Protein AF-A0A1Z5IQC5-F1 (afdb_monomer)

Foldseek 3Di:
DPLVLVVDDLVRLLVLLVVLCVQLVNDLQNLCVVLVHDSVCSVCNNVSNDDSVSSSVSSVVSVVVVVVVVVPPDRSVVLVCCLVVQFVLPLLDSDPCPVVVVVCVVVVHAQVNLLVCCVVPNCVSLQSLQQSLLLQQEPVSQVVCVVRLVRQDAHDPRRLRRSVVSCVPWKPQDPSSNVSSVCCNPVVHRDDDDPVNVRHSPGIDTDDPD

Radius of gyration: 20.44 Å; Cα contacts (8 Å, |Δi|>4): 219; chains: 1; bounding box: 50×41×50 Å

pLDDT: mean 73.09, std 13.78, range [39.81, 91.69]

Solvent-accessible surface area (backbone atoms only — not comparable to full-atom values): 11890 Å² total; per-residue (Å²): 129,83,66,67,55,80,76,56,51,65,70,55,29,48,53,50,36,52,54,45,28,61,64,68,64,49,53,73,65,54,52,26,58,76,66,75,41,69,70,90,43,50,68,43,52,78,70,66,71,53,63,59,68,58,40,32,53,50,31,52,50,50,52,50,53,52,52,59,46,64,71,64,84,52,64,59,60,59,55,51,47,46,64,70,65,55,57,48,59,36,69,37,36,90,52,90,55,36,64,52,49,53,53,37,46,76,73,70,52,46,50,72,55,53,52,53,49,22,74,76,78,47,52,62,64,62,51,40,42,39,55,30,44,30,36,51,19,21,68,69,35,43,53,53,47,62,78,45,40,93,44,46,47,72,55,52,72,67,56,50,52,31,52,52,50,44,41,66,68,33,32,60,56,51,73,44,33,57,56,42,50,49,29,32,54,78,68,55,40,76,88,71,85,63,99,50,63,90,43,53,68,49,68,35,46,82,41,81,92,124

Structure (mmCIF, N/CA/C/O backbone):
data_AF-A0A1Z5IQC5-F1
#
_entry.id   AF-A0A1Z5IQC5-F1
#
loop_
_atom_site.group_PDB
_atom_site.id
_atom_site.type_symbol
_atom_site.label_atom_id
_atom_site.label_alt_id
_atom_site.label_comp_id
_atom_site.label_asym_id
_atom_site.label_entity_id
_atom_site.label_seq_id
_atom_site.pdbx_PDB_ins_code
_atom_site.Cartn_x
_atom_site.Cartn_y
_atom_site.Cartn_z
_atom_site.occupancy
_atom_site.B_iso_or_equiv
_atom_site.auth_seq_id
_atom_site.auth_comp_id
_atom_site.auth_asym_id
_atom_site.auth_atom_id
_atom_site.pdbx_PDB_model_num
ATOM 1 N N . MET A 1 1 ? 22.406 -12.712 -30.083 1.00 40.25 1 MET A N 1
ATOM 2 C CA . MET A 1 1 ? 23.324 -12.040 -29.136 1.00 40.25 1 MET A CA 1
ATOM 3 C C . MET A 1 1 ? 23.681 -13.080 -28.077 1.00 40.25 1 MET A C 1
ATOM 5 O O . MET A 1 1 ? 22.751 -13.605 -27.478 1.00 40.25 1 MET A O 1
ATOM 9 N N . ARG A 1 2 ? 24.950 -13.507 -27.941 1.00 47.66 2 ARG A N 1
ATOM 10 C CA . ARG A 1 2 ? 25.331 -14.480 -26.893 1.00 47.66 2 ARG A CA 1
ATOM 11 C C . ARG A 1 2 ? 24.966 -13.880 -25.533 1.00 47.66 2 ARG A C 1
ATOM 13 O O . ARG A 1 2 ? 25.248 -12.707 -25.305 1.00 47.66 2 ARG A O 1
ATOM 20 N N . ASP A 1 3 ? 24.290 -14.647 -24.683 1.00 59.50 3 ASP A N 1
ATOM 21 C CA . ASP A 1 3 ? 23.858 -14.181 -23.363 1.00 59.50 3 ASP A CA 1
ATOM 22 C C . ASP A 1 3 ? 25.116 -14.021 -22.491 1.00 59.50 3 ASP A C 1
ATOM 24 O O . ASP A 1 3 ? 25.597 -14.996 -21.922 1.00 59.50 3 ASP A O 1
ATOM 28 N N . GLN A 1 4 ? 25.704 -12.818 -22.451 1.00 69.00 4 GLN A N 1
ATOM 29 C CA . GLN A 1 4 ? 26.988 -12.533 -21.776 1.00 69.00 4 GLN A CA 1
ATOM 30 C C . GLN A 1 4 ? 26.993 -12.965 -20.298 1.00 69.00 4 GLN A C 1
ATOM 32 O O . GLN A 1 4 ? 28.035 -13.295 -19.739 1.00 69.00 4 GLN A O 1
ATOM 37 N N . PHE A 1 5 ? 25.814 -13.062 -19.677 1.00 70.56 5 PHE A N 1
ATOM 38 C CA . PH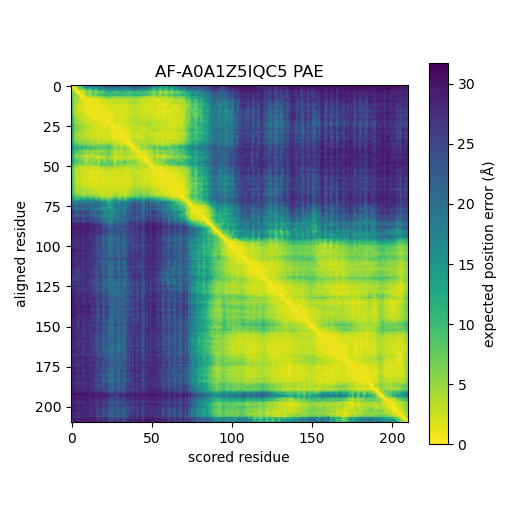E A 1 5 ? 25.643 -13.581 -18.320 1.00 70.56 5 PHE A CA 1
ATOM 39 C C . PHE A 1 5 ? 26.059 -15.051 -18.156 1.00 70.56 5 PHE A C 1
ATOM 41 O O . PHE A 1 5 ? 26.424 -15.467 -17.057 1.00 70.56 5 PHE A O 1
ATOM 48 N N . ASN A 1 6 ? 26.074 -15.819 -19.249 1.00 68.38 6 ASN A N 1
ATOM 49 C CA . ASN A 1 6 ? 26.534 -17.205 -19.281 1.00 68.38 6 ASN A CA 1
ATOM 50 C C . ASN A 1 6 ? 28.054 -17.347 -19.380 1.00 68.38 6 ASN A C 1
ATOM 52 O O . ASN A 1 6 ? 28.531 -18.483 -19.377 1.00 68.38 6 ASN A O 1
ATOM 56 N N . GLU A 1 7 ? 28.822 -16.259 -19.357 1.00 78.69 7 GLU A N 1
ATOM 57 C CA . GLU A 1 7 ? 30.293 -16.285 -19.326 1.00 78.69 7 GLU A CA 1
ATOM 58 C C . GLU A 1 7 ? 30.861 -15.842 -17.960 1.00 78.69 7 GLU A C 1
ATOM 60 O O . GLU A 1 7 ? 32.008 -16.147 -17.645 1.00 78.69 7 GLU A O 1
ATOM 65 N N . PHE A 1 8 ? 30.049 -15.225 -17.089 1.00 84.56 8 PHE A N 1
ATOM 66 C CA . PHE A 1 8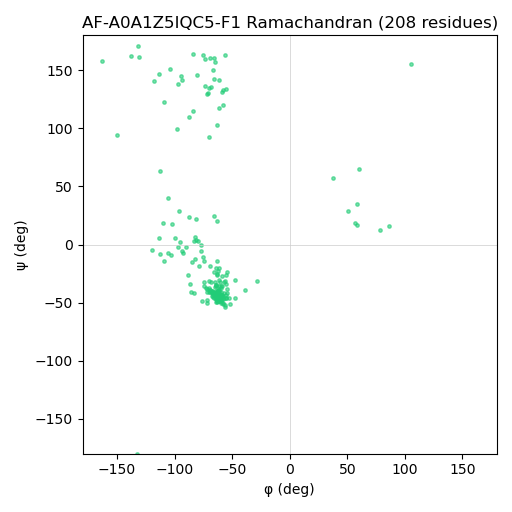 ? 30.485 -14.769 -15.761 1.00 84.56 8 PHE A CA 1
ATOM 67 C C . PHE A 1 8 ? 30.518 -15.886 -14.706 1.00 84.56 8 PHE A C 1
ATOM 69 O O . PHE A 1 8 ? 29.684 -16.802 -14.696 1.00 84.56 8 PHE A O 1
ATOM 76 N N . SER A 1 9 ? 31.473 -15.803 -13.779 1.00 89.19 9 SER A N 1
ATOM 77 C CA . SER A 1 9 ? 31.531 -16.659 -12.590 1.00 89.19 9 SER A CA 1
ATOM 78 C C . SER A 1 9 ? 30.398 -16.328 -11.610 1.00 89.19 9 SER A C 1
ATOM 80 O O . SER A 1 9 ? 29.826 -15.240 -11.647 1.00 89.19 9 SER A O 1
ATOM 82 N N . VAL A 1 10 ? 30.074 -17.250 -10.695 1.00 86.00 10 VAL A N 1
ATOM 83 C CA . VAL A 1 10 ? 29.056 -17.002 -9.653 1.00 86.00 10 VAL A CA 1
ATOM 84 C C . VAL A 1 10 ? 29.414 -15.776 -8.808 1.00 86.00 10 VAL A C 1
ATOM 86 O O . VAL A 1 10 ? 28.553 -14.938 -8.572 1.00 86.00 10 VAL A O 1
ATOM 89 N N . ALA A 1 11 ? 30.686 -15.609 -8.438 1.00 86.00 11 ALA A N 1
ATOM 90 C CA . ALA A 1 11 ? 31.145 -14.440 -7.689 1.00 86.00 11 ALA A CA 1
ATOM 91 C C . ALA A 1 11 ? 30.948 -13.125 -8.468 1.00 86.00 11 ALA A C 1
ATOM 93 O O . ALA A 1 11 ? 30.505 -12.131 -7.898 1.00 86.00 11 ALA A O 1
ATOM 94 N N . GLN A 1 12 ? 31.219 -13.123 -9.779 1.00 88.44 12 GLN A N 1
ATOM 95 C CA . GLN A 1 12 ? 30.967 -11.958 -10.635 1.00 88.44 12 GLN A CA 1
ATOM 96 C C . GLN A 1 12 ? 29.472 -11.643 -10.730 1.00 88.44 12 GLN A C 1
ATOM 98 O O . GLN A 1 12 ? 29.082 -10.483 -10.628 1.00 88.44 12 GLN A O 1
ATOM 103 N N . LEU A 1 13 ? 28.630 -12.667 -10.877 1.00 87.69 13 LEU A N 1
ATOM 104 C CA . LEU A 1 13 ? 27.180 -12.495 -10.923 1.00 87.69 13 LEU A CA 1
ATOM 105 C C . LEU A 1 13 ? 26.631 -11.957 -9.596 1.00 87.69 13 LEU A C 1
ATOM 107 O O . LEU A 1 13 ? 25.805 -11.052 -9.622 1.00 87.69 13 LEU A O 1
ATOM 111 N N . ILE A 1 14 ? 27.122 -12.444 -8.453 1.00 87.69 14 ILE A N 1
ATOM 112 C CA . ILE A 1 14 ? 26.753 -11.922 -7.129 1.00 87.69 14 ILE A CA 1
ATOM 113 C C . ILE A 1 14 ? 27.170 -10.459 -6.997 1.00 87.69 14 ILE A C 1
ATOM 115 O O . ILE A 1 14 ? 26.335 -9.633 -6.655 1.00 87.69 14 ILE A O 1
ATOM 119 N N . ALA A 1 15 ? 28.401 -10.098 -7.367 1.00 88.06 15 ALA A N 1
ATOM 120 C CA . ALA A 1 15 ? 28.847 -8.705 -7.324 1.00 88.06 15 ALA A CA 1
ATOM 121 C C . ALA A 1 15 ? 27.994 -7.783 -8.219 1.00 88.06 15 ALA A C 1
ATOM 123 O O . ALA A 1 15 ? 27.687 -6.653 -7.842 1.00 88.06 15 ALA A O 1
ATOM 124 N N . MET A 1 16 ? 27.564 -8.261 -9.392 1.00 88.56 16 MET A N 1
ATOM 125 C CA . MET A 1 16 ? 26.643 -7.525 -10.267 1.00 88.56 16 MET A CA 1
ATOM 126 C C . MET A 1 16 ? 25.249 -7.386 -9.651 1.00 88.56 16 MET A C 1
ATOM 128 O O . MET A 1 16 ? 24.638 -6.321 -9.768 1.00 88.56 16 MET A O 1
ATOM 132 N N . ILE A 1 17 ? 24.750 -8.443 -9.006 1.00 84.75 17 ILE A N 1
ATOM 133 C CA . ILE A 1 17 ? 23.477 -8.431 -8.280 1.00 84.75 17 ILE A CA 1
ATOM 134 C C . ILE A 1 17 ? 23.560 -7.439 -7.128 1.00 84.75 17 ILE A C 1
ATOM 136 O O . ILE A 1 17 ? 22.699 -6.579 -7.055 1.00 84.75 17 ILE A O 1
ATOM 140 N N . GLU A 1 18 ? 24.605 -7.472 -6.303 1.00 85.38 18 GLU A N 1
ATOM 141 C CA . GLU A 1 18 ? 24.804 -6.537 -5.191 1.00 85.38 18 GLU A CA 1
ATOM 142 C C . GLU A 1 18 ? 24.945 -5.088 -5.667 1.00 85.38 18 GLU A C 1
ATOM 144 O O . GLU A 1 18 ? 24.382 -4.172 -5.070 1.00 85.38 18 GLU A O 1
ATOM 149 N N . ALA A 1 19 ? 25.681 -4.850 -6.756 1.00 84.94 19 ALA A N 1
ATOM 150 C CA . ALA A 1 19 ? 25.810 -3.513 -7.326 1.00 84.94 19 ALA A CA 1
ATOM 151 C C . ALA A 1 19 ? 24.453 -2.989 -7.814 1.00 84.94 19 ALA A C 1
ATOM 153 O O . ALA A 1 19 ? 24.082 -1.855 -7.504 1.00 84.94 19 ALA A O 1
ATOM 154 N N . SER A 1 20 ? 23.697 -3.831 -8.525 1.00 78.06 20 SER A N 1
ATOM 155 C CA . SER A 1 20 ? 22.363 -3.472 -9.015 1.00 78.06 20 SER A CA 1
ATOM 156 C C . SER A 1 20 ? 21.379 -3.310 -7.859 1.00 78.06 20 SER A C 1
ATOM 158 O O . SER A 1 20 ? 20.622 -2.353 -7.812 1.00 78.06 20 SER A O 1
ATOM 160 N N . GLN A 1 21 ? 21.453 -4.183 -6.859 1.00 76.19 21 GLN A N 1
ATOM 161 C CA . GLN A 1 21 ? 20.695 -4.113 -5.617 1.00 76.19 21 GLN A CA 1
ATOM 162 C C . GLN A 1 21 ? 20.929 -2.791 -4.891 1.00 76.19 21 GLN A C 1
ATOM 164 O O . GLN A 1 21 ? 19.968 -2.167 -4.454 1.00 76.19 21 GLN A O 1
ATOM 169 N N . ARG A 1 22 ? 22.183 -2.341 -4.765 1.00 75.31 22 ARG A N 1
ATOM 170 C CA . ARG A 1 22 ? 22.507 -1.055 -4.130 1.00 75.31 22 ARG A CA 1
ATOM 171 C C . ARG A 1 22 ? 21.938 0.117 -4.925 1.00 75.31 22 ARG A C 1
ATOM 173 O O . ARG A 1 22 ? 21.349 1.011 -4.326 1.00 75.31 22 ARG A O 1
ATOM 180 N N . ARG A 1 23 ? 22.072 0.109 -6.256 1.00 72.19 23 ARG A N 1
ATOM 181 C CA . ARG A 1 23 ? 21.566 1.184 -7.133 1.00 72.19 23 ARG A CA 1
ATOM 182 C C . ARG A 1 23 ? 20.041 1.251 -7.170 1.00 72.19 23 ARG A C 1
ATOM 184 O O . ARG A 1 23 ? 19.476 2.329 -7.025 1.00 72.19 23 ARG A O 1
ATOM 191 N N . LEU A 1 24 ? 19.392 0.096 -7.292 1.00 59.94 24 LEU A N 1
ATOM 192 C CA . LEU A 1 24 ? 17.940 -0.083 -7.220 1.00 59.94 24 LEU A CA 1
ATOM 193 C C . LEU A 1 24 ? 17.406 -0.039 -5.784 1.00 59.94 24 LEU A C 1
ATOM 195 O O . LEU A 1 24 ? 16.211 -0.229 -5.579 1.00 59.94 24 LEU A O 1
ATOM 199 N N . GLN A 1 25 ? 18.286 0.137 -4.795 1.00 59.53 25 GLN A N 1
ATOM 200 C CA . GLN A 1 25 ? 17.991 0.041 -3.373 1.00 59.53 25 GLN A CA 1
ATOM 201 C C . GLN A 1 25 ? 16.991 -1.088 -3.053 1.00 59.53 25 GLN A C 1
ATOM 203 O O . GLN A 1 25 ? 15.919 -0.867 -2.490 1.00 59.53 25 GLN A O 1
ATOM 208 N N . LEU A 1 26 ? 17.308 -2.318 -3.436 1.00 57.84 26 LEU A N 1
ATOM 209 C CA . LEU A 1 26 ? 16.474 -3.478 -3.137 1.00 57.84 26 LEU A CA 1
ATOM 210 C C . LEU A 1 26 ? 16.958 -4.138 -1.846 1.00 57.84 26 LEU A C 1
ATOM 212 O O . LEU A 1 26 ? 18.158 -4.226 -1.578 1.00 57.84 26 LEU A O 1
ATOM 216 N N . THR A 1 27 ? 16.027 -4.609 -1.022 1.00 72.44 27 THR A N 1
ATOM 217 C CA . THR A 1 27 ? 16.378 -5.558 0.038 1.00 72.44 27 THR A CA 1
ATOM 218 C C . THR A 1 27 ? 16.646 -6.922 -0.592 1.00 72.44 27 THR A C 1
ATOM 220 O O . THR A 1 27 ? 16.200 -7.206 -1.705 1.00 72.44 27 THR A O 1
ATOM 223 N N . ASN A 1 28 ? 17.359 -7.782 0.128 1.00 68.69 28 ASN A N 1
ATOM 224 C CA . ASN A 1 28 ? 17.539 -9.173 -0.274 1.00 68.69 28 ASN A CA 1
ATOM 225 C C . ASN A 1 28 ? 16.185 -9.846 -0.542 1.00 68.69 28 ASN A C 1
ATOM 227 O O . ASN A 1 28 ? 15.982 -10.440 -1.598 1.00 68.69 28 ASN A O 1
ATOM 231 N N . ARG A 1 29 ? 15.226 -9.638 0.368 1.00 65.56 29 ARG A N 1
ATOM 232 C CA . ARG A 1 29 ? 13.846 -10.115 0.252 1.00 65.56 29 ARG A CA 1
ATOM 233 C C . ARG A 1 29 ? 13.155 -9.662 -1.034 1.00 65.56 29 ARG A C 1
ATOM 235 O O . ARG A 1 29 ? 12.599 -10.490 -1.743 1.00 65.56 29 ARG A O 1
ATOM 242 N N . ALA A 1 30 ? 13.273 -8.381 -1.386 1.00 57.22 30 ALA A N 1
ATOM 243 C CA . ALA A 1 30 ? 12.691 -7.853 -2.617 1.00 57.22 30 ALA A CA 1
ATOM 244 C C . ALA A 1 30 ? 13.277 -8.522 -3.871 1.00 57.22 30 ALA A C 1
ATOM 246 O O . ALA A 1 30 ? 12.556 -8.755 -4.835 1.00 57.22 30 ALA A O 1
ATOM 247 N N . ILE A 1 31 ? 14.570 -8.871 -3.863 1.00 68.75 31 ILE A N 1
ATOM 248 C CA . ILE A 1 31 ? 15.191 -9.633 -4.957 1.00 68.75 31 ILE A CA 1
ATOM 249 C C . ILE A 1 31 ? 14.632 -11.055 -5.018 1.00 68.75 31 ILE A C 1
ATOM 251 O O . ILE A 1 31 ? 14.368 -11.547 -6.113 1.00 68.75 31 ILE A O 1
ATOM 255 N N . MET A 1 32 ? 14.442 -11.712 -3.873 1.00 73.19 32 MET A N 1
ATOM 256 C CA . MET A 1 32 ? 13.862 -13.057 -3.828 1.00 73.19 32 MET A CA 1
ATOM 257 C C . MET A 1 32 ? 12.439 -13.055 -4.400 1.00 73.19 32 MET A C 1
ATOM 259 O O . MET A 1 32 ? 12.156 -13.833 -5.312 1.00 73.19 32 MET A O 1
ATOM 263 N N . ASP A 1 33 ? 11.598 -12.116 -3.963 1.00 66.56 33 ASP A N 1
ATOM 264 C CA . ASP A 1 33 ? 10.208 -11.980 -4.412 1.00 66.56 33 ASP A CA 1
ATOM 265 C C . ASP A 1 33 ? 10.122 -11.647 -5.914 1.00 66.56 33 ASP A C 1
ATOM 267 O O . ASP A 1 33 ? 9.408 -12.319 -6.659 1.00 66.56 33 ASP A O 1
ATOM 271 N N . LEU A 1 34 ? 10.919 -10.680 -6.398 1.00 58.62 34 LEU A N 1
ATOM 272 C CA . LEU A 1 34 ? 10.991 -10.307 -7.823 1.00 58.62 34 LEU A CA 1
ATOM 273 C C . LEU A 1 34 ? 11.362 -11.485 -8.729 1.00 58.62 34 LEU A C 1
ATOM 275 O O . LEU A 1 34 ? 10.946 -11.548 -9.885 1.00 58.62 34 LEU A O 1
ATOM 279 N N . MET A 1 35 ? 12.173 -12.407 -8.216 1.00 75.69 35 MET A N 1
ATOM 280 C CA . MET A 1 35 ? 12.668 -13.554 -8.968 1.00 75.69 35 MET A CA 1
ATOM 281 C C . MET A 1 35 ? 11.826 -14.819 -8.761 1.00 75.69 35 MET A C 1
ATOM 283 O O . MET A 1 35 ? 12.190 -15.867 -9.314 1.00 75.69 35 MET A O 1
ATOM 287 N N . GLY A 1 36 ? 10.736 -14.737 -7.985 1.00 69.94 36 GLY A N 1
ATOM 288 C CA . GLY A 1 36 ? 9.905 -15.879 -7.598 1.00 69.94 36 GLY A CA 1
ATOM 289 C C . GLY A 1 36 ? 10.703 -16.953 -6.856 1.00 69.94 36 GLY A C 1
ATOM 290 O O . GLY A 1 36 ? 10.505 -18.145 -7.090 1.00 69.94 36 GLY A O 1
ATOM 291 N N . LEU A 1 37 ? 11.688 -16.537 -6.058 1.00 75.94 37 LEU A N 1
ATOM 292 C CA . LEU A 1 37 ? 12.560 -17.422 -5.296 1.00 75.94 37 LEU A CA 1
ATOM 293 C C . LEU A 1 37 ? 12.025 -17.598 -3.882 1.00 75.94 37 LEU A C 1
ATOM 295 O O . LEU A 1 37 ? 11.504 -16.670 -3.272 1.00 75.94 37 LEU A O 1
ATOM 299 N N . ASP A 1 38 ? 12.211 -18.804 -3.357 1.00 76.19 38 ASP A N 1
ATOM 300 C CA . ASP A 1 38 ? 11.822 -19.135 -1.997 1.00 76.19 38 ASP A CA 1
ATOM 301 C C . ASP A 1 38 ? 12.576 -18.266 -0.992 1.00 76.19 38 ASP A C 1
ATOM 303 O O . ASP A 1 38 ? 13.802 -18.294 -0.867 1.00 76.19 38 ASP A O 1
ATOM 307 N N . SER A 1 39 ? 11.787 -17.489 -0.280 1.00 65.50 39 SER A N 1
ATOM 308 C CA . SER A 1 39 ? 12.217 -16.453 0.625 1.00 65.50 39 SER A CA 1
ATOM 309 C C . SER A 1 39 ? 12.900 -16.988 1.896 1.00 65.50 39 SER A C 1
ATOM 311 O O . SER A 1 39 ? 13.669 -16.266 2.528 1.00 65.50 39 SER A O 1
ATOM 313 N N . GLU A 1 40 ? 12.695 -18.268 2.233 1.00 70.50 40 GLU A N 1
ATOM 314 C CA . GLU A 1 40 ? 13.421 -18.971 3.303 1.00 70.50 40 GLU A CA 1
ATOM 315 C C . GLU A 1 40 ? 14.854 -19.350 2.889 1.00 70.50 40 GLU A C 1
ATOM 317 O O . GLU A 1 40 ? 15.680 -19.724 3.720 1.00 70.50 40 GLU A O 1
ATOM 322 N N . LYS A 1 41 ? 15.190 -19.221 1.598 1.00 72.81 41 LYS A N 1
ATOM 323 C CA . LYS A 1 41 ? 16.519 -19.526 1.039 1.00 72.81 41 LYS A CA 1
ATOM 324 C C . LYS A 1 41 ? 17.361 -18.281 0.780 1.00 72.81 41 LYS A C 1
ATOM 326 O O . LYS A 1 41 ? 18.350 -18.366 0.050 1.00 72.81 41 LYS A O 1
ATOM 331 N N . GLU A 1 42 ? 17.000 -17.149 1.380 1.00 71.62 42 GLU A N 1
ATOM 332 C CA . GLU A 1 42 ? 17.717 -15.875 1.253 1.00 71.62 42 GLU A CA 1
ATOM 333 C C . GLU A 1 42 ? 19.214 -16.035 1.567 1.00 71.62 42 GLU A C 1
ATOM 335 O O . GLU A 1 42 ? 20.064 -15.735 0.726 1.00 71.62 42 GLU A O 1
ATOM 340 N N . ASP A 1 43 ? 19.546 -16.640 2.710 1.00 74.62 43 ASP A N 1
ATOM 341 C CA . ASP A 1 43 ? 20.937 -16.875 3.113 1.00 74.62 43 ASP A CA 1
ATOM 342 C C . ASP A 1 43 ? 21.686 -17.773 2.124 1.00 74.62 43 ASP A C 1
ATOM 344 O O . ASP A 1 43 ? 22.857 -17.547 1.816 1.00 74.62 43 ASP A O 1
ATOM 348 N N . CYS A 1 44 ? 21.021 -18.790 1.570 1.00 73.94 44 CYS A N 1
ATOM 349 C CA . CYS A 1 44 ? 21.600 -19.672 0.553 1.00 73.94 44 CYS A CA 1
ATOM 350 C C . CYS A 1 44 ? 21.839 -18.950 -0.779 1.00 73.94 44 CYS A C 1
ATOM 352 O O . CYS A 1 44 ? 22.794 -19.264 -1.495 1.00 73.94 44 CYS A O 1
ATOM 354 N N . PHE A 1 45 ? 21.001 -17.975 -1.117 1.00 78.25 45 PHE A N 1
ATOM 355 C CA . PHE A 1 45 ? 21.171 -17.157 -2.306 1.00 78.25 45 PHE A CA 1
ATOM 356 C C . PHE A 1 45 ? 22.345 -16.186 -2.157 1.00 78.25 45 PHE A C 1
ATOM 358 O O . PHE A 1 45 ? 23.237 -16.182 -3.002 1.00 78.25 45 PHE A O 1
ATOM 365 N N . PHE A 1 46 ? 22.435 -15.420 -1.074 1.00 75.38 46 PHE A N 1
ATOM 366 C CA . PHE A 1 46 ? 23.510 -14.426 -0.932 1.00 75.38 46 PHE A CA 1
ATOM 367 C C . PHE A 1 46 ? 24.858 -15.025 -0.501 1.00 75.38 46 PHE A C 1
ATOM 369 O O . PHE A 1 46 ? 25.901 -14.444 -0.778 1.00 75.38 46 PHE A O 1
ATOM 376 N N . SER A 1 47 ? 24.876 -16.239 0.059 1.00 77.88 47 SER A N 1
ATOM 377 C CA . SER A 1 47 ? 26.121 -16.982 0.332 1.00 77.88 47 SER A CA 1
ATOM 378 C C . SER A 1 47 ? 26.693 -17.745 -0.873 1.00 77.88 47 SER A C 1
ATOM 380 O O . SER A 1 47 ? 27.651 -18.503 -0.719 1.00 77.88 47 SER A O 1
ATOM 382 N N . GLY A 1 48 ? 26.127 -17.583 -2.074 1.00 75.44 48 GLY A N 1
ATOM 383 C CA . GLY A 1 48 ? 26.660 -18.212 -3.289 1.00 75.44 48 GLY A CA 1
ATOM 384 C C . GLY A 1 48 ? 26.326 -19.695 -3.462 1.00 75.44 48 GLY A C 1
ATOM 385 O O . GLY A 1 48 ? 26.913 -20.355 -4.316 1.00 75.44 48 GLY A O 1
ATOM 386 N N . LYS A 1 49 ? 25.398 -20.238 -2.664 1.00 80.12 49 LYS A N 1
ATOM 387 C CA . LYS A 1 49 ? 25.061 -21.673 -2.643 1.00 80.12 49 LYS A CA 1
ATOM 388 C C . LYS A 1 49 ? 23.950 -22.061 -3.620 1.00 80.12 49 LYS A C 1
ATOM 390 O O . LYS A 1 49 ? 23.593 -23.233 -3.710 1.00 80.12 49 LYS A O 1
ATOM 395 N N . THR A 1 50 ? 23.385 -21.098 -4.347 1.00 81.88 50 THR A N 1
ATOM 396 C CA . THR A 1 50 ? 22.368 -21.364 -5.373 1.00 81.88 50 THR A CA 1
ATOM 397 C C . THR A 1 50 ? 23.024 -21.736 -6.705 1.00 81.88 50 THR A C 1
ATOM 399 O O . THR A 1 50 ? 24.218 -21.539 -6.921 1.00 81.88 50 THR A O 1
ATOM 402 N N . ASN A 1 51 ? 22.256 -22.309 -7.631 1.00 84.06 51 ASN A N 1
ATOM 403 C CA . ASN A 1 51 ? 22.781 -22.616 -8.953 1.00 84.06 51 ASN A CA 1
ATOM 404 C C . ASN A 1 51 ? 23.111 -21.332 -9.749 1.00 84.06 51 ASN A C 1
ATOM 406 O O . ASN A 1 51 ? 22.475 -20.283 -9.615 1.00 84.06 51 ASN A O 1
ATOM 410 N N . ARG A 1 52 ? 24.106 -21.445 -10.632 1.00 85.88 52 ARG A N 1
ATOM 411 C CA . ARG A 1 52 ? 24.596 -20.345 -11.473 1.00 85.88 52 ARG A CA 1
ATOM 412 C C . ARG A 1 52 ? 23.534 -19.752 -12.401 1.00 85.88 52 ARG A C 1
ATOM 414 O O . ARG A 1 52 ? 23.550 -18.549 -12.642 1.00 85.88 52 ARG A O 1
ATOM 421 N N . ILE A 1 53 ? 22.636 -20.584 -12.928 1.00 84.88 53 ILE A N 1
ATOM 422 C CA . ILE A 1 53 ? 21.578 -20.153 -13.853 1.00 84.88 53 ILE A CA 1
ATOM 423 C C . ILE A 1 53 ? 20.661 -19.146 -13.155 1.00 84.88 53 ILE A C 1
ATOM 425 O O . ILE A 1 53 ? 20.317 -18.121 -13.742 1.00 84.88 53 ILE A O 1
ATOM 429 N N . THR A 1 54 ? 20.332 -19.384 -11.883 1.00 83.38 54 THR A N 1
ATOM 430 C CA . THR A 1 54 ? 19.550 -18.453 -11.071 1.00 83.38 54 THR A CA 1
ATOM 431 C C . THR A 1 54 ? 20.275 -17.119 -10.925 1.00 83.38 54 THR A C 1
ATOM 433 O O . THR A 1 54 ? 19.667 -16.090 -11.194 1.00 83.38 54 THR A O 1
ATOM 436 N N . TYR A 1 55 ? 21.575 -17.104 -10.606 1.00 84.75 55 TYR A N 1
ATOM 437 C CA . TYR A 1 55 ? 22.336 -15.848 -10.522 1.00 84.75 55 TYR A CA 1
ATOM 438 C C . TYR A 1 55 ? 22.397 -15.099 -11.858 1.00 84.75 55 TYR A C 1
ATOM 440 O O . TYR A 1 55 ? 22.201 -13.887 -11.890 1.00 84.75 55 TYR A O 1
ATOM 448 N N . ALA A 1 56 ? 22.615 -15.803 -12.971 1.00 84.88 56 ALA A N 1
ATOM 449 C CA . ALA A 1 56 ? 22.635 -15.196 -14.301 1.00 84.88 56 ALA A CA 1
ATOM 450 C C . ALA A 1 56 ? 21.277 -14.567 -14.650 1.00 84.88 56 ALA A C 1
ATOM 452 O O . ALA A 1 56 ? 21.217 -13.426 -15.114 1.00 84.88 56 ALA A O 1
ATOM 453 N N . ARG A 1 57 ? 20.180 -15.277 -14.356 1.00 83.81 57 ARG A N 1
ATOM 454 C CA . ARG A 1 57 ? 18.809 -14.787 -14.546 1.00 83.81 57 ARG A CA 1
ATOM 455 C C . ARG A 1 57 ? 18.519 -13.569 -13.671 1.00 83.81 57 ARG A C 1
ATOM 457 O O . ARG A 1 57 ? 17.967 -12.590 -14.172 1.00 83.81 57 ARG A O 1
ATOM 464 N N . THR A 1 58 ? 18.907 -13.605 -12.397 1.00 81.50 58 THR A N 1
ATOM 465 C CA . THR A 1 58 ? 18.723 -12.487 -11.461 1.00 81.50 58 THR A CA 1
ATOM 466 C C . THR A 1 58 ? 19.515 -11.263 -11.909 1.00 81.50 58 THR A C 1
ATOM 468 O O . THR A 1 58 ? 18.934 -10.193 -12.068 1.00 81.50 58 THR A O 1
ATOM 471 N N . ALA A 1 59 ? 20.805 -11.412 -12.224 1.00 85.75 59 ALA A N 1
ATOM 472 C CA . ALA A 1 59 ? 21.646 -10.313 -12.702 1.00 85.75 59 ALA A CA 1
ATOM 473 C C . ALA A 1 59 ? 21.090 -9.671 -13.986 1.00 85.75 59 ALA A C 1
ATOM 475 O O . ALA A 1 59 ? 21.025 -8.446 -14.095 1.00 85.75 59 ALA A O 1
ATOM 476 N N . LYS A 1 60 ? 20.637 -10.492 -14.941 1.00 84.00 60 LYS A N 1
ATOM 477 C CA . LYS A 1 60 ? 20.025 -10.027 -16.193 1.00 84.00 60 LYS A CA 1
ATOM 478 C C . LYS A 1 60 ? 18.729 -9.256 -15.954 1.00 84.00 60 LYS A C 1
ATOM 480 O O . LYS A 1 60 ? 18.526 -8.205 -16.557 1.00 84.00 60 LYS A O 1
ATOM 485 N N . THR A 1 61 ? 17.875 -9.762 -15.069 1.00 73.38 61 THR A N 1
ATOM 486 C CA . THR A 1 61 ? 16.584 -9.141 -14.741 1.00 73.38 61 THR A CA 1
ATOM 487 C C . THR A 1 61 ? 16.789 -7.793 -14.055 1.00 73.38 61 THR A C 1
ATOM 489 O O . THR A 1 61 ? 16.206 -6.800 -14.483 1.00 73.38 61 THR A O 1
ATOM 492 N N . LEU A 1 62 ? 17.687 -7.718 -13.067 1.00 75.81 62 LEU A N 1
ATOM 493 C CA . LEU A 1 62 ? 18.005 -6.462 -12.381 1.00 75.81 62 LEU A CA 1
ATOM 494 C C . LEU A 1 62 ? 18.612 -5.423 -13.335 1.00 75.81 62 LEU A C 1
ATOM 496 O O . LEU A 1 62 ? 18.178 -4.275 -13.325 1.00 75.81 62 LEU A O 1
ATOM 500 N N . GLN A 1 63 ? 19.531 -5.813 -14.225 1.00 80.62 63 GLN A N 1
ATOM 501 C CA . GLN A 1 63 ? 20.063 -4.887 -15.234 1.00 80.62 63 GLN A CA 1
ATOM 502 C C . GLN A 1 63 ? 19.010 -4.411 -16.239 1.00 80.62 63 GLN A C 1
ATOM 504 O O . GLN A 1 63 ? 19.067 -3.269 -16.691 1.00 80.62 63 GLN A O 1
ATOM 509 N N . MET A 1 64 ? 18.074 -5.276 -16.635 1.00 77.19 64 MET A N 1
ATOM 510 C CA . MET A 1 64 ? 16.974 -4.879 -17.513 1.00 77.19 64 MET A CA 1
ATOM 511 C C . MET A 1 64 ? 16.100 -3.824 -16.830 1.00 77.19 64 MET A C 1
ATOM 513 O O . MET A 1 64 ? 15.800 -2.804 -17.443 1.00 77.19 64 MET A O 1
ATOM 517 N N . ILE A 1 65 ? 15.759 -4.038 -15.556 1.00 62.50 65 ILE A N 1
ATOM 518 C CA . ILE A 1 65 ? 15.006 -3.081 -14.737 1.00 62.50 65 ILE A CA 1
ATOM 519 C C . ILE A 1 65 ? 15.765 -1.752 -14.628 1.00 62.50 65 ILE A C 1
ATOM 521 O O . ILE A 1 65 ? 15.185 -0.707 -14.903 1.00 62.50 65 ILE A O 1
ATOM 525 N N . GLU A 1 66 ? 17.067 -1.773 -14.321 1.00 66.94 66 GLU A N 1
ATOM 526 C CA . GLU A 1 66 ? 17.900 -0.559 -14.282 1.00 66.94 66 GLU A CA 1
ATOM 527 C C . GLU A 1 66 ? 17.853 0.226 -15.598 1.00 66.94 66 GLU A C 1
ATOM 529 O O . GLU A 1 66 ? 17.678 1.442 -15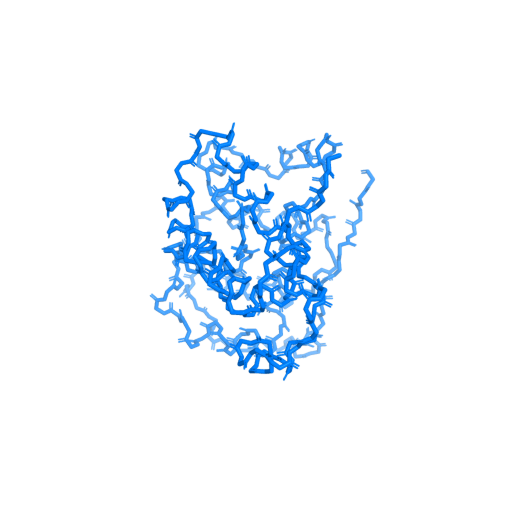.582 1.00 66.94 66 GLU A O 1
ATOM 534 N N . ARG A 1 67 ? 17.985 -0.455 -16.743 1.00 74.00 67 ARG A N 1
ATOM 535 C CA . ARG A 1 67 ? 17.952 0.196 -18.063 1.00 74.00 67 ARG A CA 1
ATOM 536 C C . ARG A 1 67 ? 16.586 0.787 -18.384 1.00 74.00 67 ARG A C 1
ATOM 538 O O . ARG A 1 67 ? 16.526 1.892 -18.912 1.00 74.00 67 ARG A O 1
ATOM 545 N N . LEU A 1 68 ? 15.511 0.064 -18.071 1.00 63.78 68 LEU A N 1
ATOM 546 C CA . LEU A 1 68 ? 14.146 0.553 -18.268 1.00 63.78 68 LEU A CA 1
ATOM 547 C C . LEU A 1 68 ? 13.885 1.800 -17.418 1.00 63.78 68 LEU A C 1
ATOM 549 O O . LEU A 1 68 ? 13.295 2.755 -17.907 1.00 63.78 68 LEU A O 1
ATOM 553 N N . LEU A 1 69 ? 14.378 1.822 -16.178 1.00 56.38 69 LEU A N 1
ATOM 554 C CA . LEU A 1 69 ? 14.224 2.962 -15.273 1.00 56.38 69 LEU A CA 1
ATOM 555 C C . LEU A 1 69 ? 15.092 4.160 -15.681 1.00 56.38 69 LEU A C 1
ATOM 557 O O . LEU A 1 69 ? 14.625 5.292 -15.617 1.00 56.38 69 LEU A O 1
ATOM 561 N N . ALA A 1 70 ? 16.317 3.929 -16.159 1.00 63.28 70 ALA A N 1
ATOM 562 C CA . ALA A 1 70 ? 17.185 4.989 -16.676 1.00 63.28 70 ALA A CA 1
ATOM 563 C C . ALA A 1 70 ? 16.604 5.689 -17.921 1.00 63.28 70 ALA A C 1
ATOM 565 O O . ALA A 1 70 ? 16.915 6.849 -18.168 1.00 63.28 70 ALA A O 1
ATOM 566 N N . GLY A 1 71 ? 15.751 5.003 -18.690 1.00 59.66 71 GLY A N 1
ATOM 567 C CA . GLY A 1 71 ? 15.069 5.569 -19.857 1.00 59.66 71 GLY A CA 1
ATOM 568 C C . GLY A 1 71 ? 13.875 6.477 -19.538 1.00 59.66 71 GLY A C 1
ATOM 569 O O . GLY A 1 71 ? 13.317 7.057 -20.463 1.00 59.66 71 GLY A O 1
ATOM 570 N N . LEU A 1 72 ? 13.470 6.594 -18.267 1.00 51.66 72 LEU A N 1
ATOM 571 C CA . LEU A 1 72 ? 12.281 7.350 -17.848 1.00 51.66 72 LEU A CA 1
ATOM 572 C C . LEU A 1 72 ? 12.591 8.754 -17.296 1.00 51.66 72 LEU A C 1
ATOM 574 O O . LEU A 1 72 ? 11.677 9.413 -16.819 1.00 51.66 72 LEU A O 1
ATOM 578 N N . ASP A 1 73 ? 13.850 9.205 -17.347 1.00 53.59 73 ASP A N 1
ATOM 579 C CA . ASP A 1 73 ? 14.327 10.521 -16.865 1.00 53.59 73 ASP A CA 1
ATOM 580 C C . ASP A 1 73 ? 13.896 10.876 -15.423 1.00 53.59 73 ASP A C 1
ATOM 582 O O . ASP A 1 73 ? 13.734 12.033 -15.039 1.00 53.59 73 ASP A O 1
ATOM 586 N N . ILE A 1 74 ? 13.711 9.848 -14.590 1.00 46.50 74 ILE A N 1
ATOM 587 C CA . ILE A 1 74 ? 13.423 9.978 -13.161 1.00 46.50 74 ILE A CA 1
ATOM 588 C C . ILE A 1 74 ? 14.671 9.521 -12.395 1.00 46.50 74 ILE A C 1
ATOM 590 O O . ILE A 1 74 ? 15.094 8.371 -12.561 1.00 46.50 74 ILE A O 1
ATOM 594 N N . PRO A 1 75 ? 15.267 10.360 -11.524 1.00 51.50 75 PRO A N 1
ATOM 595 C CA . PRO A 1 75 ? 16.393 9.953 -10.693 1.00 51.50 75 PRO A CA 1
ATOM 596 C C . PRO A 1 75 ? 15.958 8.835 -9.743 1.00 51.50 75 PRO A C 1
ATOM 598 O O . PRO A 1 75 ? 15.291 9.059 -8.733 1.00 51.50 75 PRO A O 1
ATOM 601 N N . LEU A 1 76 ? 16.336 7.604 -10.080 1.00 43.31 76 LEU A N 1
ATOM 602 C CA . LEU A 1 76 ? 15.841 6.399 -9.422 1.00 43.31 76 LEU A CA 1
ATOM 603 C C . LEU A 1 76 ? 16.140 6.368 -7.917 1.00 43.31 76 LEU A C 1
ATOM 605 O O . LEU A 1 76 ? 15.316 5.932 -7.119 1.00 43.31 76 LEU A O 1
ATOM 609 N N . THR A 1 77 ? 17.294 6.889 -7.512 1.00 49.75 77 THR A N 1
ATOM 610 C CA . THR A 1 77 ? 17.669 7.067 -6.106 1.00 49.75 77 THR A CA 1
ATOM 611 C C . THR A 1 77 ? 16.742 8.025 -5.368 1.00 49.75 77 THR A C 1
ATOM 613 O O . THR A 1 77 ? 16.391 7.724 -4.231 1.00 49.75 77 THR A O 1
ATOM 616 N N . ALA A 1 78 ? 16.312 9.121 -6.000 1.00 45.03 78 ALA A N 1
ATOM 617 C CA . ALA A 1 78 ? 15.372 10.076 -5.413 1.00 45.03 78 ALA A CA 1
ATOM 618 C C . ALA A 1 78 ? 13.959 9.485 -5.330 1.00 45.03 78 ALA A C 1
ATOM 620 O O . ALA A 1 78 ? 13.309 9.607 -4.299 1.00 45.03 78 ALA A O 1
ATOM 621 N N . TYR A 1 79 ? 13.529 8.764 -6.367 1.00 41.38 79 TYR A N 1
ATOM 622 C CA . TYR A 1 79 ? 12.243 8.068 -6.396 1.00 41.38 79 TYR A CA 1
ATOM 623 C C . TYR A 1 79 ? 12.142 6.979 -5.315 1.00 41.38 79 TYR A C 1
ATOM 625 O O . TYR A 1 79 ? 11.159 6.899 -4.583 1.00 41.38 79 TYR A O 1
ATOM 633 N N . LEU A 1 80 ? 13.189 6.167 -5.151 1.00 44.25 80 LEU A N 1
ATOM 634 C CA . LEU A 1 80 ? 13.240 5.114 -4.134 1.00 44.25 80 LEU A CA 1
ATOM 635 C C . LEU A 1 80 ? 13.459 5.660 -2.718 1.00 44.25 80 LEU A C 1
ATOM 637 O O . LEU A 1 80 ? 12.898 5.114 -1.770 1.00 44.25 80 LEU A O 1
ATOM 641 N N . GLN A 1 81 ? 14.245 6.732 -2.553 1.00 44.38 81 GLN A N 1
ATOM 642 C CA . GLN A 1 81 ? 14.344 7.434 -1.269 1.00 44.38 81 GLN A CA 1
ATOM 643 C C . GLN A 1 81 ? 13.016 8.069 -0.883 1.00 44.38 81 GLN A C 1
ATOM 645 O O . GLN A 1 81 ? 12.637 7.933 0.271 1.00 44.38 81 GLN A O 1
ATOM 650 N N . GLN A 1 82 ? 12.290 8.688 -1.819 1.00 40.69 82 GLN A N 1
ATOM 651 C CA . GLN A 1 82 ? 10.931 9.161 -1.567 1.00 40.69 82 GLN A CA 1
ATOM 652 C C . GLN A 1 82 ? 10.047 7.994 -1.137 1.00 40.69 82 GLN A C 1
ATOM 654 O O . GLN A 1 82 ? 9.501 8.050 -0.047 1.00 40.69 82 GLN A O 1
ATOM 659 N N . LEU A 1 83 ? 10.011 6.883 -1.880 1.00 39.81 83 LEU A N 1
ATOM 660 C CA . LEU A 1 83 ? 9.213 5.702 -1.516 1.00 39.81 83 LEU A CA 1
ATOM 661 C C . LEU A 1 83 ? 9.505 5.138 -0.113 1.00 39.81 83 LEU A C 1
ATOM 663 O O . LEU A 1 83 ? 8.596 4.636 0.540 1.00 39.81 83 LEU A O 1
ATOM 667 N N . ARG A 1 84 ? 10.756 5.212 0.351 1.00 43.47 84 ARG A N 1
ATOM 668 C CA . ARG A 1 84 ? 11.194 4.724 1.673 1.00 43.47 84 ARG A CA 1
ATOM 669 C C . ARG A 1 84 ? 11.063 5.755 2.793 1.00 43.47 84 ARG A C 1
ATOM 671 O O . ARG A 1 84 ? 10.991 5.369 3.955 1.00 43.47 84 ARG A O 1
ATOM 678 N N . ALA A 1 85 ? 11.108 7.038 2.450 1.00 41.44 85 ALA A N 1
ATOM 679 C CA . ALA A 1 85 ? 10.978 8.161 3.371 1.00 41.44 85 ALA A CA 1
ATOM 680 C C . ALA A 1 85 ? 9.535 8.668 3.472 1.00 41.44 85 ALA A C 1
ATOM 682 O O . ALA A 1 85 ? 9.273 9.543 4.295 1.00 41.44 85 ALA A O 1
ATOM 683 N N . LEU A 1 86 ? 8.615 8.135 2.659 1.00 42.78 86 LEU A N 1
ATOM 684 C CA . LEU A 1 86 ? 7.188 8.371 2.810 1.00 42.78 86 LEU A CA 1
ATOM 685 C C . LEU A 1 86 ? 6.779 7.920 4.221 1.00 42.78 86 LEU A C 1
ATOM 687 O O . LEU A 1 86 ? 6.964 6.749 4.567 1.00 42.78 86 LEU A O 1
ATOM 691 N N . PRO A 1 87 ? 6.240 8.830 5.048 1.00 43.66 87 PRO A N 1
ATOM 692 C CA . PRO A 1 87 ? 5.651 8.452 6.324 1.00 43.66 87 PRO A CA 1
ATOM 693 C C . PRO A 1 87 ? 4.558 7.397 6.108 1.00 43.66 87 PRO A C 1
ATOM 695 O O . PRO A 1 87 ? 3.999 7.281 5.013 1.00 43.66 87 PRO A O 1
ATOM 698 N N . LEU A 1 88 ? 4.161 6.686 7.165 1.00 50.59 88 LEU A N 1
ATOM 699 C CA . LEU A 1 88 ? 2.979 5.813 7.151 1.00 50.59 88 LEU A CA 1
ATOM 700 C C . LEU A 1 88 ? 1.657 6.609 6.968 1.00 50.59 88 LEU A C 1
ATOM 702 O O . LEU A 1 88 ? 0.600 6.101 7.320 1.00 50.59 88 LEU A O 1
ATOM 706 N N . HIS A 1 89 ? 1.689 7.815 6.373 1.00 44.81 89 HIS A N 1
ATOM 707 C CA . HIS A 1 89 ? 0.546 8.479 5.720 1.00 44.81 89 HIS A CA 1
ATOM 708 C C . HIS A 1 89 ? -0.318 7.473 4.955 1.00 44.81 89 HIS A C 1
ATOM 710 O O . HIS A 1 89 ? -1.539 7.536 4.963 1.00 44.81 89 HIS A O 1
ATOM 716 N N . ASN A 1 90 ? 0.352 6.517 4.309 1.00 51.66 90 ASN A N 1
ATOM 717 C CA . ASN A 1 90 ? -0.229 5.545 3.410 1.00 51.66 90 ASN A CA 1
ATOM 718 C C . ASN A 1 90 ? -0.151 4.136 3.997 1.00 51.66 90 ASN A C 1
ATOM 720 O O . ASN A 1 90 ? 0.463 3.241 3.414 1.00 51.66 90 ASN A O 1
ATOM 724 N N . VAL A 1 91 ? -0.827 3.902 5.126 1.00 50.00 91 VAL A N 1
ATOM 725 C CA . VAL A 1 91 ? -1.164 2.528 5.553 1.00 50.00 91 VAL A CA 1
ATOM 726 C C . VAL A 1 91 ? -1.757 1.747 4.371 1.00 50.00 91 VAL A C 1
ATOM 728 O O . VAL A 1 91 ? -1.509 0.556 4.232 1.00 50.00 91 VAL A O 1
ATOM 731 N N . PHE A 1 92 ? -2.431 2.461 3.463 1.00 50.25 92 PHE A N 1
ATOM 732 C CA . PHE A 1 92 ? -3.074 1.924 2.277 1.00 50.25 92 PHE A CA 1
ATOM 733 C C . PHE A 1 92 ? -2.180 1.683 1.053 1.00 50.25 92 PHE A C 1
ATOM 735 O O . PHE A 1 92 ? -2.633 1.070 0.092 1.00 50.25 92 PHE A O 1
ATOM 742 N N . LEU A 1 93 ? -0.947 2.197 1.019 1.00 50.06 93 LEU A N 1
ATOM 743 C CA . LEU A 1 93 ? -0.109 2.168 -0.182 1.00 50.06 93 LEU A CA 1
ATOM 744 C C . LEU A 1 93 ? 1.369 2.113 0.228 1.00 50.06 93 LEU A C 1
ATOM 746 O O . LEU A 1 93 ? 2.017 3.131 0.447 1.00 50.06 93 LEU A O 1
ATOM 750 N N . ARG A 1 94 ? 1.942 0.908 0.297 1.00 49.25 94 ARG A N 1
ATOM 751 C CA . ARG A 1 94 ? 3.385 0.712 0.556 1.00 49.25 94 ARG A CA 1
ATOM 752 C C . ARG A 1 94 ? 4.280 0.823 -0.689 1.00 49.25 94 ARG A C 1
ATOM 754 O O . ARG A 1 94 ? 5.482 0.605 -0.593 1.00 49.25 94 ARG A O 1
ATOM 761 N N . ASN A 1 95 ? 3.712 1.139 -1.854 1.00 47.19 95 ASN A N 1
ATOM 762 C CA . ASN A 1 95 ? 4.365 0.989 -3.159 1.00 47.19 95 ASN A CA 1
ATOM 763 C C . ASN A 1 95 ? 4.216 2.237 -4.049 1.00 47.19 95 ASN A C 1
ATOM 765 O O . ASN A 1 95 ? 3.570 3.204 -3.661 1.00 47.19 95 ASN A O 1
ATOM 769 N N . ARG A 1 96 ? 4.789 2.176 -5.266 1.00 45.94 96 ARG A N 1
ATOM 770 C CA . ARG A 1 96 ? 4.787 3.155 -6.386 1.00 45.94 96 ARG A CA 1
ATOM 771 C C . ARG A 1 96 ? 3.577 4.098 -6.497 1.00 45.94 96 ARG A C 1
ATOM 773 O O . ARG A 1 96 ? 3.742 5.225 -6.955 1.00 45.94 96 ARG A O 1
ATOM 780 N N . TYR A 1 97 ? 2.398 3.650 -6.087 1.00 54.03 97 TYR A N 1
ATOM 781 C CA . TYR A 1 97 ? 1.135 4.376 -6.182 1.00 54.03 97 TYR A CA 1
ATOM 782 C C . TYR A 1 97 ? 0.859 5.342 -5.023 1.00 54.03 97 TYR A C 1
ATOM 784 O O . TYR A 1 97 ? 0.020 6.213 -5.181 1.00 54.03 97 TYR A O 1
ATOM 792 N N . ALA A 1 98 ? 1.579 5.255 -3.900 1.00 57.91 98 ALA A N 1
ATOM 793 C CA . ALA A 1 98 ? 1.415 6.150 -2.747 1.00 57.91 98 ALA A CA 1
ATOM 794 C C . ALA A 1 98 ? 1.710 7.615 -3.096 1.00 57.91 98 ALA A C 1
ATOM 796 O O . ALA A 1 98 ? 0.930 8.512 -2.797 1.00 57.91 98 ALA A O 1
ATOM 797 N N . PHE A 1 99 ? 2.828 7.839 -3.792 1.00 53.91 99 PHE A N 1
ATOM 798 C CA . PHE A 1 99 ? 3.221 9.160 -4.278 1.00 53.91 99 PHE A CA 1
ATOM 799 C C . PHE A 1 99 ? 2.250 9.686 -5.339 1.00 53.91 99 PHE A C 1
ATOM 801 O O . PHE A 1 99 ? 1.898 10.859 -5.334 1.00 53.91 99 PHE A O 1
ATOM 808 N N . TRP A 1 100 ? 1.804 8.814 -6.246 1.00 61.22 100 TRP A N 1
ATOM 809 C CA . TRP A 1 100 ? 0.811 9.189 -7.249 1.00 61.22 100 TRP A CA 1
ATOM 810 C C . TRP A 1 100 ? -0.514 9.575 -6.588 1.00 61.22 100 TRP A C 1
ATOM 812 O O . TRP 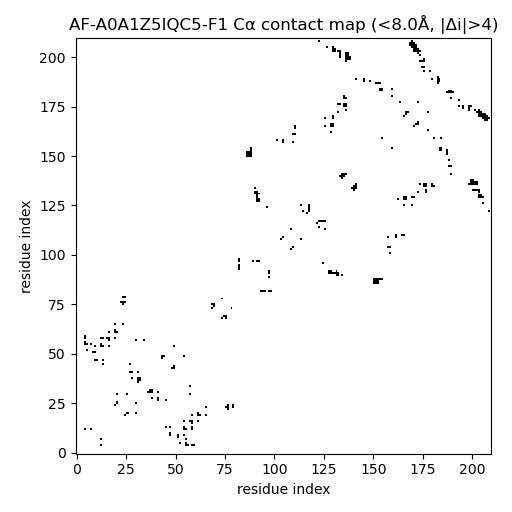A 1 100 ? -1.065 10.607 -6.939 1.00 61.22 100 TRP A O 1
ATOM 822 N N . PHE A 1 101 ? -0.977 8.805 -5.599 1.00 66.56 101 PHE A N 1
ATOM 823 C CA . PHE A 1 101 ? -2.236 9.049 -4.899 1.00 66.56 101 PHE A CA 1
ATOM 824 C C . PHE A 1 101 ? -2.214 10.372 -4.140 1.00 66.56 101 PHE A C 1
ATOM 826 O O . PHE A 1 101 ? -3.122 11.174 -4.313 1.00 66.56 101 PHE A O 1
ATOM 833 N N . ALA A 1 102 ? -1.147 10.640 -3.382 1.00 65.12 102 ALA A N 1
ATOM 834 C CA . ALA A 1 102 ? -0.983 11.911 -2.681 1.00 65.12 102 ALA A CA 1
ATOM 835 C C . ALA A 1 102 ? -1.014 13.101 -3.657 1.00 65.12 102 ALA A C 1
ATOM 837 O O . ALA A 1 102 ? -1.835 13.998 -3.507 1.00 65.12 102 ALA A O 1
ATOM 838 N N . ASN A 1 103 ? -0.216 13.057 -4.733 1.00 57.88 103 ASN A N 1
ATOM 839 C CA . ASN A 1 103 ? -0.224 14.121 -5.745 1.00 57.88 103 ASN A CA 1
ATOM 840 C C . ASN A 1 103 ? -1.568 14.242 -6.477 1.00 57.88 103 ASN A C 1
ATOM 842 O O . ASN A 1 103 ? -1.961 15.336 -6.868 1.00 57.88 103 ASN A O 1
ATOM 846 N N . PHE A 1 104 ? -2.258 13.123 -6.702 1.00 63.34 104 PHE A N 1
ATOM 847 C CA . PHE A 1 104 ? -3.578 13.098 -7.317 1.00 63.34 104 PHE A CA 1
ATOM 848 C C . PHE A 1 104 ? -4.603 13.814 -6.433 1.00 63.34 104 PHE A C 1
ATOM 850 O O . PHE A 1 104 ? -5.335 14.663 -6.936 1.00 63.34 104 PHE A O 1
ATOM 857 N N . ILE A 1 105 ? -4.621 13.532 -5.127 1.00 68.50 105 ILE A N 1
ATOM 858 C CA . ILE A 1 105 ? -5.501 14.218 -4.175 1.00 68.50 105 ILE A CA 1
ATOM 859 C C . ILE A 1 105 ? -5.138 15.704 -4.068 1.00 68.50 105 ILE A C 1
ATOM 861 O O . ILE A 1 105 ? -6.030 16.551 -4.134 1.00 68.50 105 ILE A O 1
ATOM 865 N N . ASP A 1 106 ? -3.847 16.036 -3.983 1.00 65.81 106 ASP A N 1
ATOM 866 C CA . ASP A 1 106 ? -3.367 17.426 -3.936 1.00 65.81 106 ASP A CA 1
ATOM 867 C C . ASP A 1 106 ? -3.737 18.213 -5.205 1.00 65.81 106 ASP A C 1
ATOM 869 O O . ASP A 1 106 ? -3.987 19.418 -5.151 1.00 65.81 106 ASP A O 1
ATOM 873 N N . ALA A 1 107 ? -3.837 17.532 -6.349 1.00 56.41 107 ALA A N 1
ATOM 874 C CA . ALA A 1 107 ? -4.317 18.096 -7.608 1.00 56.41 107 ALA A CA 1
ATOM 875 C C . ALA A 1 107 ? -5.856 18.198 -7.703 1.00 56.41 107 ALA A C 1
ATOM 877 O O . ALA A 1 107 ? -6.376 18.616 -8.739 1.00 56.41 107 ALA A O 1
ATOM 878 N N . GLY A 1 108 ? -6.594 17.838 -6.647 1.00 63.66 108 GLY A N 1
ATOM 879 C CA . GLY A 1 108 ? -8.060 17.873 -6.599 1.00 63.66 108 GLY A CA 1
ATOM 880 C C . GLY A 1 108 ? -8.746 16.614 -7.133 1.00 63.66 108 GLY A C 1
ATOM 881 O O . GLY A 1 108 ? -9.938 16.645 -7.440 1.00 63.66 108 GLY A O 1
ATOM 882 N N . GLY A 1 109 ? -8.009 15.514 -7.272 1.00 66.44 109 GLY A N 1
ATOM 883 C CA . GLY A 1 109 ? -8.543 14.223 -7.683 1.00 66.44 109 GLY A CA 1
ATOM 884 C C . GLY A 1 109 ? -9.515 13.631 -6.658 1.00 66.44 109 GLY A C 1
ATOM 885 O O . GLY A 1 109 ? -9.322 13.750 -5.451 1.00 66.44 109 GLY A O 1
ATOM 886 N N . LEU A 1 110 ? -10.568 12.976 -7.153 1.00 74.19 110 LEU A N 1
ATOM 887 C CA . LEU A 1 110 ? -11.628 12.338 -6.362 1.00 74.19 110 LEU A CA 1
ATOM 888 C C . LEU A 1 110 ? -11.899 10.913 -6.868 1.00 74.19 110 LEU A C 1
ATOM 890 O O . LEU A 1 110 ? -11.438 10.532 -7.945 1.00 74.19 110 LEU A O 1
ATOM 894 N N . GLU A 1 111 ? -12.706 10.139 -6.138 1.00 81.50 111 GLU A N 1
ATOM 895 C CA . GLU A 1 111 ? -13.086 8.768 -6.519 1.00 81.50 111 GLU A CA 1
ATOM 896 C C . GLU A 1 111 ? -13.538 8.621 -7.989 1.00 81.50 111 GLU A C 1
ATOM 898 O O . GLU A 1 111 ? -12.963 7.773 -8.672 1.00 81.50 111 GLU A O 1
ATOM 903 N N . PRO A 1 112 ? -14.405 9.479 -8.566 1.00 76.75 112 PRO A N 1
ATOM 904 C CA . PRO A 1 112 ? -14.797 9.346 -9.972 1.00 76.75 112 PRO A CA 1
ATOM 905 C C . PRO A 1 112 ? -13.626 9.453 -10.959 1.00 76.75 112 PRO A C 1
ATOM 907 O O . PRO A 1 112 ? -13.631 8.804 -12.005 1.00 76.75 112 PRO A O 1
ATOM 910 N N . CYS A 1 113 ? -12.604 10.248 -10.631 1.00 70.25 113 CYS A N 1
ATOM 911 C CA . CYS A 1 113 ? -11.408 10.395 -11.457 1.00 70.25 113 CYS A CA 1
ATOM 912 C C . CYS A 1 113 ? -10.524 9.142 -11.377 1.00 70.25 113 CYS A C 1
ATOM 914 O O . CYS A 1 113 ? -10.004 8.712 -12.403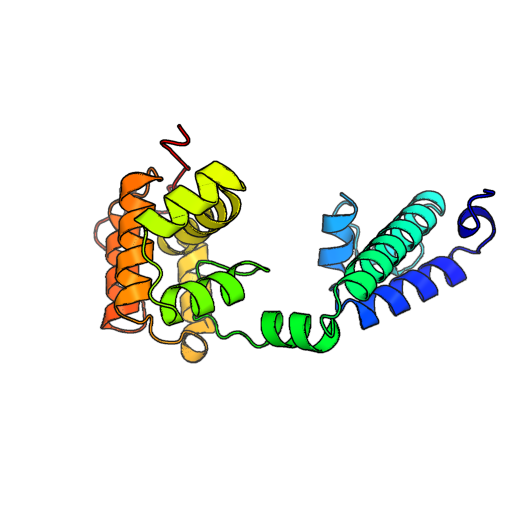 1.00 70.25 113 CYS A O 1
ATOM 916 N N . LEU A 1 114 ? -10.415 8.512 -10.199 1.00 73.75 114 LEU A N 1
ATOM 917 C CA . LEU A 1 114 ? -9.735 7.216 -10.049 1.00 73.75 114 LEU A CA 1
ATOM 918 C C . LEU A 1 114 ? -10.430 6.126 -10.852 1.00 73.75 114 LEU A C 1
ATOM 920 O O . LEU A 1 114 ? -9.765 5.294 -11.455 1.00 73.75 114 LEU A O 1
ATOM 924 N N . VAL A 1 115 ? -11.763 6.120 -10.859 1.00 77.69 115 VAL A N 1
ATOM 925 C CA . VAL A 1 115 ? -12.547 5.136 -11.610 1.00 77.69 115 VAL A CA 1
ATOM 926 C C . VAL A 1 115 ? -12.364 5.325 -13.111 1.00 77.69 115 VAL A C 1
ATOM 928 O O . VAL A 1 115 ? -12.187 4.343 -13.828 1.00 77.69 115 VAL A O 1
ATOM 931 N N . ALA A 1 116 ? -12.380 6.570 -13.594 1.00 72.25 116 ALA A N 1
ATOM 932 C CA . ALA A 1 116 ? -12.127 6.870 -15.000 1.00 72.25 116 ALA A CA 1
ATOM 933 C C . ALA A 1 116 ? -10.720 6.419 -15.431 1.00 72.25 116 ALA A C 1
ATOM 935 O O . ALA A 1 116 ? -10.592 5.694 -16.416 1.00 72.25 116 ALA A O 1
ATOM 936 N N . ASP A 1 117 ? -9.696 6.766 -14.648 1.00 64.62 117 ASP A N 1
ATOM 937 C CA . ASP A 1 117 ? -8.304 6.363 -14.888 1.00 64.62 117 ASP A CA 1
ATOM 938 C C . ASP A 1 117 ? -8.144 4.832 -14.832 1.00 64.62 117 ASP A C 1
ATOM 940 O O . ASP A 1 117 ? -7.541 4.219 -15.710 1.00 64.62 117 ASP A O 1
ATOM 944 N N . ALA A 1 118 ? -8.786 4.175 -13.863 1.00 72.38 118 ALA A N 1
ATOM 945 C CA . ALA A 1 118 ? -8.762 2.722 -13.723 1.00 72.38 118 ALA A CA 1
ATOM 946 C C . ALA A 1 118 ? -9.440 1.986 -14.889 1.00 72.38 118 ALA A C 1
ATOM 948 O O . ALA A 1 118 ? -9.005 0.892 -15.255 1.00 72.38 118 ALA A O 1
ATOM 949 N N . LYS A 1 119 ? -10.480 2.569 -15.495 1.00 72.88 119 LYS A N 1
ATOM 950 C CA . LYS A 1 119 ? -11.127 2.011 -16.694 1.00 72.88 119 LYS A CA 1
ATOM 951 C C . LYS A 1 119 ? -10.240 2.104 -17.932 1.00 72.88 119 LYS A C 1
ATOM 953 O O . LYS A 1 119 ? -10.318 1.231 -18.792 1.00 72.88 119 LYS A O 1
ATOM 958 N N . GLU A 1 120 ? -9.400 3.130 -18.018 1.00 66.62 120 GLU A N 1
ATOM 959 C CA . GLU A 1 120 ? -8.506 3.347 -19.157 1.00 66.62 120 GLU A CA 1
ATOM 960 C C . GLU A 1 120 ? -7.179 2.583 -19.016 1.00 66.62 120 GLU A C 1
ATOM 962 O O . GLU A 1 120 ? -6.708 1.971 -19.976 1.00 66.62 120 GLU A O 1
ATOM 967 N N . TYR A 1 121 ? -6.601 2.556 -17.812 1.00 63.31 121 TYR A N 1
ATOM 968 C CA . TYR A 1 121 ? -5.240 2.061 -17.568 1.00 63.31 121 TYR A CA 1
ATOM 969 C C . TYR A 1 121 ? -5.157 0.862 -16.609 1.00 63.31 121 TYR A C 1
ATOM 971 O O . TYR A 1 121 ? -4.0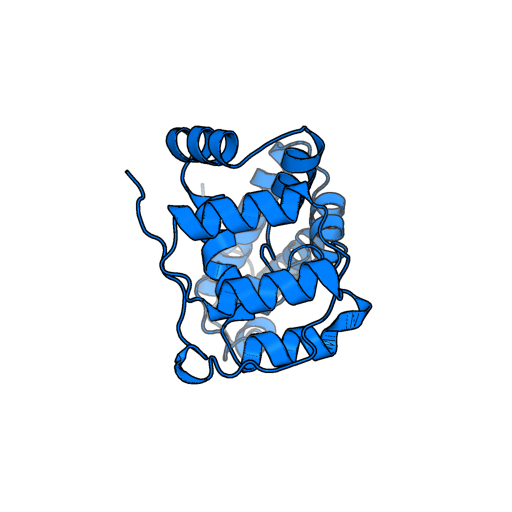83 0.280 -16.439 1.00 63.31 121 TYR A O 1
ATOM 979 N N . GLY A 1 122 ? -6.280 0.446 -16.019 1.00 73.00 122 GLY A N 1
ATOM 980 C CA . GLY A 1 122 ? -6.391 -0.705 -15.120 1.00 73.00 122 GLY A CA 1
ATOM 981 C C . GLY A 1 122 ? -6.534 -0.344 -13.634 1.00 73.00 122 GLY A C 1
ATOM 982 O O . GLY A 1 122 ? -6.084 0.689 -13.153 1.00 73.00 122 GLY A O 1
ATOM 983 N N . PHE A 1 123 ? -7.128 -1.257 -12.861 1.00 76.75 123 PHE A N 1
ATOM 984 C CA . PHE A 1 123 ? -7.556 -1.042 -11.466 1.00 76.75 123 PHE A CA 1
ATOM 985 C C . PHE A 1 123 ? -6.447 -1.182 -10.409 1.00 76.75 123 PHE A C 1
ATOM 987 O O . PHE A 1 123 ? -6.730 -1.459 -9.244 1.00 76.75 123 PHE A O 1
ATOM 994 N N . GLU A 1 124 ? -5.175 -1.032 -10.775 1.00 73.81 124 GLU A N 1
ATOM 995 C CA . GLU A 1 124 ? -4.057 -1.345 -9.874 1.00 73.81 124 GLU A CA 1
ATOM 996 C C . GLU A 1 124 ? -4.041 -0.479 -8.612 1.00 73.81 124 GLU A C 1
ATOM 998 O O . GLU A 1 124 ? -3.810 -0.994 -7.520 1.00 73.81 124 GLU A O 1
ATOM 1003 N N . ILE A 1 125 ? -4.363 0.811 -8.718 1.00 73.31 125 ILE A N 1
ATOM 1004 C CA . ILE A 1 125 ? -4.420 1.669 -7.533 1.00 73.31 125 ILE A CA 1
ATOM 1005 C C . ILE A 1 125 ? -5.606 1.336 -6.623 1.00 73.31 125 ILE A C 1
ATOM 1007 O O . ILE A 1 125 ? -5.437 1.241 -5.409 1.00 73.31 125 ILE A O 1
ATOM 1011 N N . ILE A 1 126 ? -6.778 1.061 -7.204 1.00 80.25 126 ILE A N 1
ATOM 1012 C CA . ILE A 1 126 ? -7.977 0.652 -6.463 1.00 80.25 126 ILE A CA 1
ATOM 1013 C C . ILE A 1 126 ? -7.715 -0.680 -5.745 1.00 80.25 126 ILE A C 1
ATOM 1015 O O . ILE A 1 126 ? -7.992 -0.798 -4.554 1.00 80.25 126 ILE A O 1
ATOM 1019 N N . LYS A 1 127 ? -7.084 -1.655 -6.416 1.00 80.56 127 LYS A N 1
ATOM 1020 C CA . LYS A 1 127 ? -6.646 -2.922 -5.803 1.00 80.56 127 LYS A CA 1
ATOM 1021 C C . LYS A 1 127 ? -5.744 -2.697 -4.597 1.00 80.56 127 LYS A C 1
ATOM 1023 O O . LYS A 1 127 ? -5.904 -3.381 -3.593 1.00 80.56 127 LYS A O 1
ATOM 1028 N N . GLN A 1 128 ? -4.792 -1.772 -4.691 1.00 75.00 128 GLN A N 1
ATOM 1029 C CA . GLN A 1 128 ? -3.862 -1.502 -3.595 1.00 75.00 128 GLN A CA 1
ATOM 1030 C C . GLN A 1 128 ? -4.557 -0.834 -2.403 1.00 75.00 128 GLN A C 1
ATOM 1032 O O . GLN A 1 128 ? -4.280 -1.224 -1.269 1.00 75.00 128 GLN A O 1
ATOM 1037 N N . ILE A 1 129 ? -5.495 0.090 -2.648 1.00 78.38 129 ILE A N 1
ATOM 1038 C CA . ILE A 1 129 ? -6.331 0.689 -1.593 1.00 78.38 129 ILE A CA 1
ATOM 1039 C C . ILE A 1 129 ? -7.128 -0.407 -0.873 1.00 78.38 129 ILE A C 1
ATOM 1041 O O . ILE A 1 129 ? -7.065 -0.509 0.353 1.00 78.38 129 ILE A O 1
ATOM 1045 N N . VAL A 1 130 ? -7.809 -1.274 -1.631 1.00 81.38 130 VAL A N 1
ATOM 1046 C CA . VAL A 1 130 ? -8.605 -2.375 -1.069 1.00 81.38 130 VAL A CA 1
ATOM 1047 C C . VAL A 1 130 ? -7.738 -3.373 -0.317 1.00 81.38 130 VAL A C 1
ATOM 1049 O O . VAL A 1 130 ? -8.062 -3.735 0.807 1.00 81.38 130 VAL A O 1
ATOM 1052 N N . TRP A 1 131 ? -6.610 -3.801 -0.871 1.00 75.94 131 TRP A N 1
ATOM 1053 C CA . TRP A 1 131 ? -5.767 -4.792 -0.205 1.00 75.94 131 TRP A CA 1
ATOM 1054 C C . TRP A 1 131 ? -5.191 -4.268 1.109 1.00 75.94 131 TRP A C 1
ATOM 1056 O O . TRP A 1 131 ? -5.208 -4.946 2.135 1.00 75.94 131 TRP A O 1
ATOM 1066 N N . SER A 1 132 ? -4.727 -3.028 1.104 1.00 70.38 132 SER A N 1
ATOM 1067 C CA . SER A 1 132 ? -4.119 -2.442 2.288 1.00 70.38 132 SER A CA 1
ATOM 1068 C C . SER A 1 132 ? -5.146 -2.063 3.359 1.00 70.38 132 SER A C 1
ATOM 1070 O O . SER A 1 132 ? -4.788 -1.887 4.523 1.00 70.38 132 SER A O 1
ATOM 1072 N N . SER A 1 133 ? -6.434 -2.020 3.004 1.00 73.31 133 SER A N 1
ATOM 1073 C CA . SER A 1 133 ? -7.539 -1.923 3.962 1.00 73.31 133 SER A CA 1
ATOM 1074 C C . SER A 1 133 ? -7.569 -3.075 4.969 1.00 73.31 133 SER A C 1
ATOM 1076 O O . SER A 1 133 ? -7.973 -2.874 6.116 1.00 73.31 133 SER A O 1
ATOM 1078 N N . ASN A 1 134 ? -7.039 -4.246 4.593 1.00 78.88 134 ASN A N 1
ATOM 1079 C CA . ASN A 1 134 ? -6.978 -5.427 5.456 1.00 78.88 134 ASN A CA 1
ATOM 1080 C C . ASN A 1 134 ? -6.089 -5.205 6.686 1.00 78.88 134 ASN A C 1
ATOM 1082 O O . ASN A 1 134 ? -6.257 -5.868 7.709 1.00 78.88 134 ASN A O 1
ATOM 1086 N N . LEU A 1 135 ? -5.183 -4.220 6.644 1.00 78.81 135 LEU A N 1
ATOM 1087 C CA . LEU A 1 135 ? -4.414 -3.811 7.820 1.00 78.81 135 LEU A CA 1
ATOM 1088 C C . LEU A 1 135 ? -5.300 -3.243 8.930 1.00 78.81 135 LEU A C 1
ATOM 1090 O O . LEU A 1 135 ? -4.912 -3.316 10.093 1.00 78.81 135 LEU A O 1
ATOM 1094 N N . LEU A 1 136 ? -6.470 -2.699 8.585 1.00 85.69 136 LEU A N 1
ATOM 1095 C CA . LEU A 1 136 ? -7.43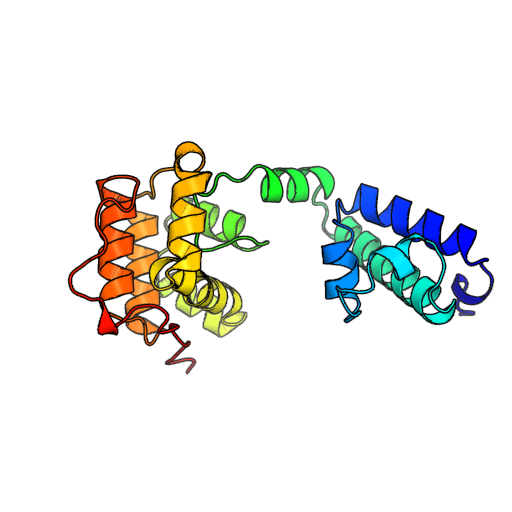3 -2.149 9.536 1.00 85.69 136 LEU A CA 1
ATOM 1096 C C . LEU A 1 136 ? -8.490 -3.152 9.987 1.00 85.69 136 LEU A C 1
ATOM 1098 O O . LEU A 1 136 ? -9.268 -2.834 10.877 1.00 85.69 136 LEU A O 1
ATOM 1102 N N . THR A 1 137 ? -8.547 -4.345 9.408 1.00 85.06 137 THR A N 1
ATOM 1103 C CA . THR A 1 137 ? -9.446 -5.410 9.875 1.00 85.06 137 THR A CA 1
ATOM 1104 C C . THR A 1 137 ? -8.695 -6.585 10.470 1.00 85.06 137 THR A C 1
ATOM 1106 O O . THR A 1 137 ? -9.332 -7.448 11.061 1.00 85.06 137 THR A O 1
ATOM 1109 N N . SER A 1 138 ? -7.362 -6.623 10.371 1.00 84.38 138 SER A N 1
ATOM 1110 C CA . SER A 1 138 ? -6.546 -7.683 10.958 1.00 84.38 138 SER A CA 1
ATOM 1111 C C . SER A 1 138 ? -5.955 -7.307 12.311 1.00 84.38 138 SER A C 1
ATOM 1113 O O . SER A 1 138 ? -5.392 -6.223 12.497 1.00 84.38 138 SER A O 1
ATOM 1115 N N . THR A 1 139 ? -5.986 -8.265 13.236 1.00 81.19 139 THR A N 1
ATOM 1116 C CA . THR A 1 139 ? -5.385 -8.132 14.568 1.00 81.19 139 THR A CA 1
ATOM 1117 C C . THR A 1 139 ? -3.879 -7.854 14.469 1.00 81.19 139 THR A C 1
ATOM 1119 O O . THR A 1 139 ? -3.350 -6.969 15.147 1.00 81.19 139 THR A O 1
ATOM 1122 N N . ALA A 1 140 ? -3.183 -8.568 13.577 1.00 77.56 140 ALA A N 1
ATOM 1123 C CA . ALA A 1 140 ? -1.753 -8.385 13.333 1.00 77.56 140 ALA A CA 1
ATOM 1124 C C . ALA A 1 140 ? -1.456 -7.041 12.649 1.00 77.56 140 ALA A C 1
ATOM 1126 O O . ALA A 1 140 ? -0.495 -6.361 13.016 1.00 77.56 140 ALA A O 1
ATOM 1127 N N . GLY A 1 141 ? -2.305 -6.633 11.699 1.00 77.62 141 GLY A N 1
ATOM 1128 C CA . GLY A 1 141 ? -2.204 -5.338 11.024 1.00 77.62 141 GLY A CA 1
ATOM 1129 C C . GLY A 1 141 ? -2.309 -4.170 12.003 1.00 77.62 141 GLY A C 1
ATOM 1130 O O . GLY A 1 141 ? -1.440 -3.299 12.032 1.00 77.62 141 GLY A O 1
ATOM 1131 N N . ILE A 1 142 ? -3.303 -4.198 12.890 1.00 79.06 142 ILE A N 1
ATOM 1132 C CA . ILE A 1 142 ? -3.506 -3.137 13.883 1.00 79.06 142 ILE A CA 1
ATOM 1133 C C . ILE A 1 142 ? -2.416 -3.135 14.953 1.00 79.06 142 ILE A C 1
ATOM 1135 O O . ILE A 1 142 ? -1.948 -2.061 15.338 1.00 79.06 142 ILE A O 1
ATOM 1139 N N . ALA A 1 143 ? -1.939 -4.301 15.395 1.00 80.00 143 ALA A N 1
ATOM 1140 C CA . ALA A 1 143 ? -0.773 -4.371 16.275 1.00 80.00 143 ALA A CA 1
ATOM 1141 C C . ALA A 1 143 ? 0.463 -3.726 15.621 1.00 80.00 143 ALA A C 1
ATOM 1143 O O . ALA A 1 143 ? 1.146 -2.909 16.245 1.00 80.00 143 ALA A O 1
ATOM 1144 N N . HIS A 1 144 ? 0.711 -4.021 14.340 1.00 78.62 144 HIS A N 1
ATOM 1145 C CA . HIS A 1 144 ? 1.793 -3.405 13.570 1.00 78.62 144 HIS A CA 1
ATOM 1146 C C . HIS A 1 144 ? 1.639 -1.880 13.486 1.00 78.62 144 HIS A C 1
ATOM 1148 O O . HIS A 1 144 ? 2.601 -1.156 13.750 1.00 78.62 144 HIS A O 1
ATOM 1154 N N . LEU A 1 145 ? 0.435 -1.370 13.217 1.00 75.81 145 LEU A N 1
ATOM 1155 C CA . LEU A 1 145 ? 0.166 0.073 13.177 1.00 75.81 145 LEU A CA 1
ATOM 1156 C C . LEU A 1 145 ? 0.425 0.758 14.519 1.00 75.81 145 LEU A C 1
ATOM 1158 O O . LEU A 1 145 ? 1.088 1.794 14.555 1.00 75.81 145 LEU A O 1
ATOM 1162 N N . LYS A 1 146 ? -0.004 0.148 15.629 1.00 77.81 146 LYS A N 1
ATOM 1163 C CA . LYS A 1 146 ? 0.251 0.669 16.981 1.00 77.81 146 LYS A CA 1
ATOM 1164 C C . LYS A 1 146 ? 1.746 0.792 17.279 1.00 77.81 146 LYS A C 1
ATOM 1166 O O . LYS A 1 146 ? 2.182 1.802 17.822 1.00 77.81 146 LYS A O 1
ATOM 1171 N N . THR A 1 147 ? 2.559 -0.187 16.871 1.00 78.81 147 THR A N 1
ATOM 1172 C CA . THR A 1 147 ? 4.023 -0.114 17.072 1.00 78.81 147 THR A CA 1
ATOM 1173 C C . THR A 1 147 ? 4.699 1.005 16.270 1.00 78.81 147 THR A C 1
ATOM 1175 O O . THR A 1 147 ? 5.752 1.493 16.679 1.00 78.81 147 THR A O 1
ATOM 1178 N N . HIS A 1 148 ? 4.083 1.460 15.175 1.00 73.44 148 HIS A N 1
ATOM 1179 C CA . HIS A 1 148 ? 4.616 2.507 14.297 1.00 73.44 148 HIS A CA 1
ATOM 1180 C C . HIS A 1 148 ? 3.828 3.821 14.380 1.00 73.44 148 HIS A C 1
ATOM 1182 O O . HIS A 1 148 ? 3.965 4.675 13.509 1.00 73.44 148 HIS A O 1
ATOM 1188 N N . GLN A 1 149 ? 3.041 4.027 15.437 1.00 73.75 149 GLN A N 1
ATOM 1189 C CA . GLN A 1 149 ? 2.116 5.157 15.543 1.00 73.75 149 GLN A CA 1
ATOM 1190 C C . GLN A 1 149 ? 2.779 6.528 15.347 1.00 73.75 149 GLN A C 1
ATOM 1192 O O . GLN A 1 149 ? 2.224 7.391 14.683 1.00 73.75 149 GLN A O 1
ATOM 1197 N N . LYS A 1 150 ? 4.004 6.723 15.849 1.00 72.88 150 LYS A N 1
ATOM 1198 C CA . LYS A 1 150 ? 4.758 7.984 15.684 1.00 72.88 150 LYS A CA 1
ATOM 1199 C C . LYS A 1 150 ? 5.103 8.326 14.228 1.00 72.88 150 LYS A C 1
ATOM 1201 O O . LYS A 1 150 ? 5.568 9.427 13.961 1.00 72.88 150 LYS A O 1
ATOM 1206 N N . GLN A 1 151 ? 4.967 7.360 13.325 1.00 68.31 151 GLN A N 1
ATOM 1207 C CA . GLN A 1 151 ? 5.221 7.500 11.894 1.00 68.31 151 GLN A CA 1
ATOM 1208 C C . GLN A 1 151 ? 3.918 7.625 11.091 1.00 68.31 151 GLN A C 1
ATOM 1210 O O . GLN A 1 151 ? 3.986 7.885 9.889 1.00 68.31 151 GLN A O 1
ATOM 1215 N N . LEU A 1 152 ? 2.756 7.418 11.729 1.00 69.81 152 LEU A N 1
ATOM 1216 C CA . LEU A 1 152 ? 1.456 7.713 11.138 1.00 69.81 152 LEU A CA 1
ATOM 1217 C C . LEU A 1 152 ? 1.307 9.226 11.085 1.00 69.81 152 LEU A C 1
ATOM 1219 O O . LEU A 1 152 ? 1.525 9.918 12.077 1.00 69.81 152 LEU A O 1
ATOM 1223 N N . VAL A 1 153 ? 0.947 9.731 9.916 1.00 71.81 153 VAL A N 1
ATOM 1224 C CA . VAL A 1 153 ? 0.623 11.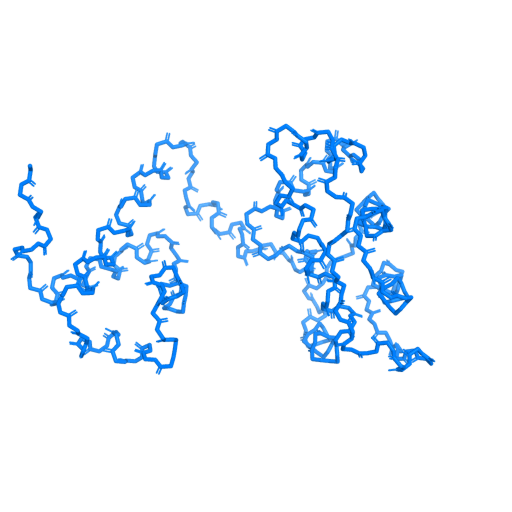140 9.743 1.00 71.81 153 VAL A CA 1
ATOM 1225 C C . VAL A 1 153 ? -0.857 11.233 9.413 1.00 71.81 153 VAL A C 1
ATOM 1227 O O . VAL A 1 153 ? -1.419 10.324 8.802 1.00 71.81 153 VAL A O 1
ATOM 1230 N N . GLN A 1 154 ? -1.487 12.314 9.865 1.00 77.62 154 GLN A N 1
ATOM 1231 C CA . GLN A 1 154 ? -2.912 12.541 9.694 1.00 77.62 154 GLN A CA 1
ATOM 1232 C C . GLN A 1 154 ? -3.307 12.526 8.212 1.00 77.62 154 GLN A C 1
ATOM 1234 O O . GLN A 1 154 ? -2.659 13.173 7.388 1.00 77.62 154 GLN A O 1
ATOM 1239 N N . LEU A 1 155 ? -4.385 11.801 7.902 1.00 79.50 155 LEU A N 1
ATOM 1240 C CA . LEU A 1 155 ? -5.038 11.859 6.598 1.00 79.50 155 LEU A CA 1
ATOM 1241 C C . LEU A 1 155 ? -5.701 13.228 6.429 1.00 79.50 155 LEU A C 1
ATOM 1243 O O . LEU A 1 155 ? -6.385 13.710 7.335 1.00 79.50 155 LEU A O 1
ATOM 1247 N N . SER A 1 156 ? -5.544 13.836 5.261 1.00 84.12 156 SER A N 1
ATOM 1248 C CA . SER A 1 156 ? -6.389 14.957 4.864 1.00 84.12 156 SER A CA 1
ATOM 1249 C C . SER A 1 156 ? -7.843 14.501 4.697 1.00 84.12 156 SER A C 1
ATOM 1251 O O . SER A 1 156 ? -8.124 13.330 4.431 1.00 84.12 156 SER A O 1
ATOM 1253 N N . GLU A 1 157 ? -8.786 15.439 4.811 1.00 87.44 157 GLU A N 1
ATOM 1254 C CA . GLU A 1 157 ? -10.213 15.166 4.584 1.00 87.44 157 GLU A CA 1
ATOM 1255 C C . GLU A 1 157 ? -10.451 14.528 3.204 1.00 87.44 157 GLU A C 1
ATOM 1257 O O . GLU A 1 157 ? -11.191 13.557 3.081 1.00 87.44 157 GLU A O 1
ATOM 1262 N N . ASN A 1 158 ? -9.771 15.019 2.163 1.00 82.88 158 ASN A N 1
ATOM 1263 C CA . ASN A 1 158 ? -9.931 14.495 0.807 1.00 82.88 158 ASN A CA 1
ATOM 1264 C C . ASN A 1 158 ? -9.403 13.061 0.666 1.00 82.88 158 ASN A C 1
ATOM 1266 O O . ASN A 1 158 ? -10.044 12.242 0.002 1.00 82.88 158 ASN A O 1
ATOM 1270 N N . GLU A 1 159 ? -8.266 12.738 1.292 1.00 81.81 159 GLU A N 1
ATOM 1271 C CA . GLU A 1 159 ? -7.749 11.365 1.328 1.00 81.81 159 GLU A CA 1
ATOM 1272 C C . GLU A 1 159 ? -8.738 10.444 2.043 1.00 81.81 159 GLU A C 1
ATOM 1274 O O . GLU A 1 159 ? -9.110 9.404 1.498 1.00 81.81 159 GLU A O 1
ATOM 1279 N N . TYR A 1 160 ? -9.217 10.852 3.223 1.00 88.38 160 TYR A N 1
ATOM 1280 C CA . TYR A 1 160 ? -10.201 10.100 4.001 1.00 88.38 160 TYR A CA 1
ATOM 1281 C C . TYR A 1 160 ? -11.472 9.813 3.190 1.00 88.38 160 TYR A C 1
ATOM 1283 O O . TYR A 1 160 ? -11.869 8.652 3.053 1.00 88.38 160 TYR A O 1
ATOM 1291 N N . GLN A 1 161 ? -12.079 10.842 2.591 1.00 89.94 161 GLN A N 1
ATOM 1292 C CA . GLN A 1 161 ? -13.307 10.691 1.806 1.00 89.94 161 GLN A CA 1
ATOM 1293 C C . GLN A 1 161 ? -13.093 9.832 0.560 1.00 89.94 161 GLN A C 1
ATOM 1295 O O . GLN A 1 161 ? -13.928 8.984 0.246 1.00 89.94 161 GLN A O 1
ATOM 1300 N N . THR A 1 162 ? -11.962 9.998 -0.128 1.00 86.12 162 THR A N 1
ATOM 1301 C CA . THR A 1 162 ? -11.655 9.209 -1.327 1.00 86.12 162 THR A CA 1
ATOM 1302 C C . THR A 1 162 ? -11.451 7.737 -0.983 1.00 86.12 162 THR A C 1
ATOM 1304 O O . THR A 1 162 ? -12.034 6.876 -1.639 1.00 86.12 162 THR A O 1
ATOM 1307 N N . ILE A 1 163 ? -10.692 7.429 0.075 1.00 87.44 163 ILE A N 1
ATOM 1308 C CA . ILE A 1 163 ? -10.504 6.051 0.554 1.00 87.44 163 ILE A CA 1
ATOM 1309 C C . ILE A 1 163 ? -11.855 5.448 0.935 1.00 87.44 163 ILE A C 1
ATOM 1311 O O . ILE A 1 163 ? -12.193 4.354 0.485 1.00 87.44 163 ILE A O 1
ATOM 1315 N N . LYS A 1 164 ? -12.664 6.169 1.715 1.00 91.69 164 LYS A N 1
ATOM 1316 C CA . LYS A 1 164 ? -13.990 5.712 2.142 1.00 91.69 164 LYS A CA 1
ATOM 1317 C C . LYS A 1 164 ? -14.911 5.415 0.957 1.00 91.69 164 LYS A C 1
ATOM 1319 O O . LYS A 1 164 ? -15.563 4.369 0.948 1.00 91.69 164 LYS A O 1
ATOM 1324 N N . ALA A 1 165 ? -14.945 6.295 -0.043 1.00 90.12 165 ALA A N 1
ATOM 1325 C CA . ALA A 1 165 ? -15.750 6.121 -1.250 1.00 90.12 165 ALA A CA 1
ATOM 1326 C C . ALA A 1 165 ? -15.293 4.901 -2.062 1.00 90.12 165 ALA A C 1
ATOM 1328 O O . ALA A 1 165 ? -16.104 4.023 -2.358 1.00 90.12 165 ALA A O 1
ATOM 1329 N N . VAL A 1 166 ? -13.986 4.786 -2.328 1.00 88.81 166 VAL A N 1
ATOM 1330 C CA . VAL A 1 166 ? -13.411 3.643 -3.055 1.00 88.81 166 VAL A CA 1
ATOM 1331 C C . VAL A 1 166 ? -13.733 2.327 -2.345 1.00 88.81 166 VAL A C 1
ATOM 1333 O O . VAL A 1 166 ? -14.206 1.382 -2.971 1.00 88.81 166 VAL A O 1
ATOM 1336 N N . MET A 1 167 ? -13.540 2.268 -1.030 1.00 89.56 167 MET A N 1
ATOM 1337 C CA . MET A 1 167 ? -13.816 1.070 -0.235 1.00 89.56 167 MET A CA 1
ATOM 1338 C C . MET A 1 167 ? -15.299 0.696 -0.233 1.00 89.56 167 MET A C 1
ATOM 1340 O O . MET A 1 167 ? -15.630 -0.487 -0.270 1.00 89.56 167 MET A O 1
ATOM 1344 N N . THR A 1 168 ? -16.193 1.683 -0.244 1.00 91.44 168 THR A N 1
ATOM 1345 C CA . THR A 1 168 ? -17.642 1.451 -0.291 1.00 91.44 168 THR A CA 1
ATOM 1346 C C . THR A 1 168 ? -18.093 0.895 -1.642 1.00 91.44 168 THR A C 1
ATOM 1348 O O . THR A 1 168 ? -18.938 0.005 -1.687 1.00 91.44 168 THR A O 1
ATOM 1351 N N . HIS A 1 169 ? -17.544 1.402 -2.748 1.00 89.19 169 HIS A N 1
ATOM 1352 C CA . HIS A 1 169 ? -17.991 1.028 -4.095 1.00 89.19 169 HIS A CA 1
ATOM 1353 C C . HIS A 1 169 ? -17.298 -0.220 -4.649 1.00 89.19 169 HIS A C 1
ATOM 1355 O O . HIS A 1 169 ? -17.925 -1.008 -5.364 1.00 89.19 169 HIS A O 1
ATOM 1361 N N . PHE A 1 170 ? -16.023 -0.409 -4.306 1.00 89.06 170 PHE A N 1
ATOM 1362 C CA . PHE A 1 170 ? -15.163 -1.412 -4.929 1.00 89.06 170 PHE A CA 1
ATOM 1363 C C . PHE A 1 170 ? -14.742 -2.535 -3.990 1.00 89.06 170 PHE A C 1
ATOM 1365 O O . PHE A 1 170 ? -13.938 -3.365 -4.392 1.00 89.06 170 PHE A O 1
ATOM 1372 N N . SER A 1 171 ? -15.229 -2.615 -2.750 1.00 90.31 171 SER A N 1
ATOM 1373 C CA . SER A 1 171 ? -14.796 -3.691 -1.851 1.00 90.31 171 SER A CA 1
ATOM 1374 C C . SER A 1 171 ? -15.909 -4.334 -1.034 1.00 90.31 171 SER A C 1
ATOM 1376 O O . SER A 1 171 ? -16.977 -3.763 -0.836 1.00 90.31 171 SER A O 1
ATOM 1378 N N . THR A 1 172 ? -15.623 -5.522 -0.503 1.00 90.88 172 THR A N 1
ATOM 1379 C CA . THR A 1 172 ? -16.440 -6.195 0.518 1.00 90.88 172 THR A CA 1
ATOM 1380 C C . THR A 1 172 ? -16.059 -5.792 1.945 1.00 90.88 172 THR A C 1
ATOM 1382 O O . THR A 1 172 ? -16.258 -6.584 2.869 1.00 90.88 172 THR A O 1
ATOM 1385 N N . ALA A 1 173 ? -15.443 -4.623 2.149 1.00 90.12 173 ALA A N 1
ATOM 1386 C CA . ALA A 1 173 ? -14.950 -4.227 3.462 1.00 90.12 173 ALA A CA 1
ATOM 1387 C C . ALA A 1 173 ? -16.043 -4.258 4.531 1.00 90.12 173 ALA A C 1
ATOM 1389 O O . ALA A 1 173 ? -17.161 -3.773 4.350 1.00 90.12 173 ALA A O 1
ATOM 1390 N N . SER A 1 174 ? -15.696 -4.847 5.672 1.00 90.50 174 SER A N 1
ATOM 1391 C CA . SER A 1 174 ? -16.607 -4.975 6.798 1.00 90.50 174 SER A CA 1
ATOM 1392 C C . SER A 1 174 ? -16.774 -3.635 7.531 1.00 90.50 174 SER A C 1
ATOM 1394 O O . SER A 1 174 ? -15.928 -2.746 7.415 1.00 90.50 174 SER A O 1
ATOM 1396 N N . PRO A 1 175 ? -17.814 -3.478 8.370 1.00 91.31 175 PRO A N 1
ATOM 1397 C CA . PRO A 1 175 ? -17.982 -2.280 9.199 1.00 91.31 175 PRO A CA 1
ATOM 1398 C C . PRO A 1 175 ? -16.771 -1.956 10.093 1.00 91.31 175 PRO A C 1
ATOM 1400 O O . PRO A 1 175 ? -16.554 -0.797 10.437 1.00 91.31 175 PRO A O 1
ATOM 1403 N N . LEU A 1 176 ? -15.971 -2.970 10.449 1.00 90.38 176 LEU A N 1
ATOM 1404 C CA . LEU A 1 176 ? -14.754 -2.811 11.247 1.00 90.38 176 LEU A CA 1
ATOM 1405 C C . LEU A 1 176 ? -13.716 -1.929 10.548 1.00 90.38 176 LEU A C 1
ATOM 1407 O O . LEU A 1 176 ? -13.089 -1.098 11.201 1.00 90.38 176 LEU A O 1
ATOM 1411 N N . PHE A 1 177 ? -13.568 -2.082 9.229 1.00 90.81 177 PHE A N 1
ATOM 1412 C CA . PHE A 1 177 ? -12.662 -1.256 8.437 1.00 90.81 177 PHE A CA 1
ATOM 1413 C C . PHE A 1 177 ? -12.989 0.231 8.613 1.00 90.81 177 PHE A C 1
ATOM 1415 O O . PHE A 1 177 ? -12.122 1.015 8.989 1.00 90.81 177 PHE A O 1
ATOM 1422 N N . PHE A 1 178 ? -14.252 0.600 8.382 1.00 91.19 178 PHE A N 1
ATOM 1423 C CA . PHE A 1 178 ? -14.696 1.993 8.424 1.00 91.19 178 PHE A CA 1
ATOM 1424 C C . PHE A 1 178 ? -14.543 2.591 9.820 1.00 91.19 178 PHE A C 1
ATOM 1426 O O . PHE A 1 178 ? -14.040 3.699 9.954 1.00 91.19 178 PHE A O 1
ATOM 1433 N N . TYR A 1 179 ? -14.877 1.826 10.860 1.00 91.06 179 TYR A N 1
ATOM 1434 C CA . TYR A 1 179 ? -14.691 2.260 12.243 1.00 91.06 179 TYR A CA 1
ATOM 1435 C C . TYR A 1 179 ? -13.218 2.555 12.575 1.00 91.06 179 TYR A C 1
ATOM 1437 O O . TYR A 1 179 ? -12.901 3.561 13.206 1.00 91.06 179 TYR A O 1
ATOM 1445 N N . ASN A 1 180 ? -12.298 1.696 12.132 1.00 88.81 180 ASN A N 1
ATOM 1446 C CA . ASN A 1 180 ? -10.870 1.891 12.378 1.00 88.81 180 ASN A CA 1
ATOM 1447 C C . ASN A 1 180 ? -10.268 3.001 11.501 1.00 88.81 180 ASN A C 1
ATOM 1449 O O . ASN A 1 180 ? -9.365 3.704 11.953 1.00 88.81 180 ASN A O 1
ATOM 1453 N N . LEU A 1 181 ? -10.775 3.191 10.278 1.00 90.06 181 LEU A N 1
ATOM 1454 C CA . LEU A 1 181 ? -10.419 4.326 9.424 1.00 90.06 181 LEU A CA 1
ATOM 1455 C C . LEU A 1 181 ? -10.845 5.650 10.074 1.00 90.06 181 LEU A C 1
ATOM 1457 O O . LEU A 1 181 ? -10.049 6.585 10.101 1.00 90.06 181 LEU A O 1
ATOM 1461 N N . ASP A 1 182 ? -12.056 5.710 10.633 1.00 91.00 182 ASP A N 1
ATOM 1462 C CA . ASP A 1 182 ? -12.572 6.892 11.331 1.00 91.00 182 ASP A CA 1
ATOM 1463 C C . ASP A 1 182 ? -11.692 7.250 12.537 1.00 91.00 182 ASP A C 1
ATOM 1465 O O . ASP A 1 182 ? -11.300 8.404 12.681 1.00 91.00 182 ASP A O 1
ATOM 1469 N N . GLN A 1 183 ? -11.293 6.260 13.346 1.00 88.25 183 GLN A N 1
ATOM 1470 C CA . GLN A 1 183 ? -10.356 6.480 14.456 1.00 88.25 183 GLN A CA 1
ATOM 1471 C C . GLN A 1 183 ? -8.988 6.993 13.984 1.00 88.25 183 GLN A C 1
ATOM 1473 O O . GLN A 1 183 ? -8.425 7.907 14.584 1.00 88.25 183 GLN A O 1
ATOM 1478 N N . LEU A 1 184 ? -8.436 6.440 12.898 1.00 85.12 184 LEU A N 1
ATOM 1479 C CA . LEU A 1 184 ? -7.183 6.953 12.334 1.00 85.12 184 LEU A CA 1
ATOM 1480 C C . LEU A 1 184 ? -7.324 8.387 11.817 1.00 85.12 184 LEU A C 1
ATOM 1482 O O . LEU A 1 184 ? -6.378 9.162 11.930 1.00 85.12 184 LEU A O 1
ATOM 1486 N N . PHE A 1 185 ? -8.480 8.748 11.265 1.00 88.44 185 PHE A N 1
ATOM 1487 C CA . PHE A 1 185 ? -8.736 10.096 10.777 1.00 88.44 185 PHE A CA 1
ATOM 1488 C C . PHE A 1 185 ? -8.908 11.111 11.920 1.00 88.44 185 PHE A C 1
ATOM 1490 O O . PHE A 1 185 ? -8.270 12.166 11.893 1.00 88.44 185 PHE A O 1
ATOM 1497 N N . SER A 1 186 ? -9.720 10.794 12.937 1.00 88.44 186 SER A N 1
ATOM 1498 C CA . SER A 1 186 ? -10.033 11.724 14.031 1.00 88.44 186 SER A CA 1
ATOM 1499 C C . SER A 1 186 ? -8.972 11.749 15.133 1.00 88.44 186 SER A C 1
ATOM 1501 O O . SER A 1 186 ? -8.597 12.825 15.593 1.00 88.44 186 SER A O 1
ATOM 1503 N N . GLU A 1 187 ? -8.453 10.585 15.530 1.00 85.56 187 GLU A N 1
ATOM 1504 C CA . GLU A 1 187 ? -7.555 10.430 16.685 1.00 85.56 187 GLU A CA 1
ATOM 1505 C C . GLU A 1 187 ? -6.091 10.191 16.295 1.00 85.56 187 GLU A C 1
ATOM 1507 O O . GLU A 1 187 ? -5.222 10.134 17.167 1.00 85.56 187 GLU A O 1
ATOM 1512 N N . GLN A 1 188 ? -5.798 10.000 15.001 1.00 80.25 188 GLN A N 1
ATOM 1513 C CA . GLN A 1 188 ? -4.475 9.600 14.486 1.00 80.25 188 GLN A CA 1
ATOM 1514 C C . GLN A 1 188 ? -3.962 8.269 15.063 1.00 80.25 188 GLN A C 1
ATOM 1516 O O . GLN A 1 188 ? -2.771 7.952 14.998 1.00 80.25 188 GLN A O 1
ATOM 1521 N N . GLN A 1 189 ? -4.856 7.470 15.649 1.00 82.88 189 GLN A N 1
ATOM 1522 C CA . GLN A 1 189 ? -4.536 6.199 16.286 1.00 82.88 189 GLN A CA 1
ATOM 1523 C C . GLN A 1 189 ? -5.794 5.352 16.473 1.00 82.88 189 GLN A C 1
ATOM 1525 O O . GLN A 1 189 ? -6.899 5.873 16.554 1.00 82.88 189 GLN A O 1
ATOM 1530 N N . ILE A 1 190 ? -5.617 4.040 16.610 1.00 82.19 190 ILE A N 1
ATOM 1531 C CA . ILE A 1 190 ? -6.711 3.114 16.924 1.00 82.19 190 ILE A CA 1
ATOM 1532 C C . ILE A 1 190 ? -6.677 2.853 18.429 1.00 82.19 190 ILE A C 1
ATOM 1534 O O . ILE A 1 190 ? -5.853 2.072 18.917 1.00 82.19 190 ILE A O 1
ATOM 1538 N N . LEU A 1 191 ? -7.537 3.544 19.167 1.00 76.00 191 LEU A N 1
ATOM 1539 C CA . LEU A 1 191 ? -7.589 3.511 20.627 1.00 76.00 191 LEU A CA 1
ATOM 1540 C C . LEU A 1 191 ? -8.249 2.234 21.129 1.00 76.00 191 LEU A C 1
ATOM 1542 O O . LEU A 1 191 ? -7.689 1.523 21.967 1.00 76.00 191 LEU A O 1
ATOM 1546 N N . GLU A 1 192 ? -9.403 1.911 20.559 1.00 71.44 192 GLU A N 1
ATOM 1547 C CA . GLU A 1 192 ? -10.273 0.850 21.046 1.00 71.44 192 GLU A CA 1
ATOM 1548 C C . GLU A 1 192 ? -10.438 -0.242 19.993 1.00 71.44 192 GLU A C 1
ATOM 1550 O O . GLU A 1 192 ? -10.529 0.024 18.792 1.00 71.44 192 GLU A O 1
ATOM 1555 N N . LEU A 1 193 ? -10.455 -1.493 20.457 1.00 67.19 193 LEU A N 1
ATOM 1556 C CA . LEU A 1 193 ? -10.888 -2.615 19.636 1.00 67.19 193 LEU A CA 1
ATOM 1557 C C . LEU A 1 193 ? -12.418 -2.661 19.749 1.00 67.19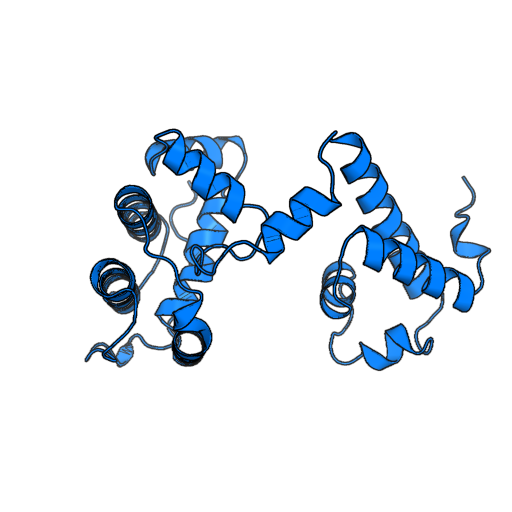 193 LEU A C 1
ATOM 1559 O O . LEU A 1 193 ? -12.919 -2.884 20.850 1.00 67.19 193 LEU A O 1
ATOM 1563 N N . PRO A 1 194 ? -13.163 -2.419 18.663 1.00 65.94 194 PRO A N 1
ATOM 1564 C CA . PRO A 1 194 ? -14.617 -2.324 18.740 1.00 65.94 194 PRO A CA 1
ATOM 1565 C C . PRO A 1 194 ? -15.279 -3.651 19.122 1.00 65.94 194 PRO A C 1
ATOM 1567 O O . PRO A 1 194 ? -14.767 -4.729 18.806 1.00 65.94 194 PRO A O 1
ATOM 1570 N N . ASP A 1 195 ? -16.527 -3.561 19.598 1.00 67.19 195 ASP A N 1
ATOM 1571 C CA . ASP A 1 195 ? -17.518 -4.656 19.711 1.00 67.19 195 ASP A CA 1
ATOM 1572 C C . ASP A 1 195 ? -17.932 -5.265 18.345 1.00 67.19 195 ASP A C 1
ATOM 1574 O O . ASP A 1 195 ? -18.949 -5.938 18.178 1.00 67.19 195 ASP A O 1
ATOM 1578 N N . LEU A 1 196 ? -17.104 -5.059 17.327 1.00 76.38 196 LEU A N 1
ATOM 1579 C CA . LEU A 1 196 ? -17.184 -5.622 15.988 1.00 76.38 196 LEU A CA 1
ATOM 1580 C C . LEU A 1 196 ? -16.293 -6.865 15.865 1.00 76.38 196 LEU A C 1
ATOM 1582 O O . LEU A 1 196 ? -15.828 -7.189 14.776 1.00 76.38 196 LEU A O 1
ATOM 1586 N N . ALA A 1 197 ? -16.083 -7.583 16.974 1.00 77.94 197 ALA A N 1
ATOM 1587 C CA . ALA A 1 197 ? -15.086 -8.643 17.076 1.00 77.94 197 ALA A CA 1
ATOM 1588 C C . ALA A 1 197 ? -15.237 -9.752 16.017 1.00 77.94 197 ALA A C 1
ATOM 1590 O O . ALA A 1 197 ? -14.254 -10.317 15.549 1.00 77.94 197 ALA A O 1
ATOM 1591 N N . LYS A 1 198 ? -16.477 -10.019 15.587 1.00 86.12 198 LYS A N 1
ATOM 1592 C CA . LYS A 1 198 ? -16.792 -10.993 14.530 1.00 86.12 198 LYS A CA 1
ATOM 1593 C C . LYS A 1 198 ? -16.182 -10.667 13.164 1.00 86.12 198 LYS A C 1
ATOM 1595 O O . LYS A 1 198 ? -16.121 -11.557 12.326 1.00 86.12 198 LYS A O 1
ATOM 1600 N N . TYR A 1 199 ? -15.803 -9.413 12.927 1.00 87.06 199 TYR A N 1
ATOM 1601 C CA . TYR A 1 199 ? -15.257 -8.942 11.656 1.00 87.06 199 TYR A CA 1
ATOM 1602 C C . TYR A 1 199 ? -13.724 -8.886 11.643 1.00 87.06 199 TYR A C 1
ATOM 1604 O O . TYR A 1 199 ? -13.154 -8.538 10.610 1.00 87.06 199 TYR A O 1
ATOM 1612 N N . TRP A 1 200 ? -13.058 -9.218 12.757 1.00 87.69 200 TRP A N 1
ATOM 1613 C CA . TRP A 1 200 ? -11.602 -9.336 12.776 1.00 87.69 200 TRP A CA 1
ATOM 1614 C C . TRP A 1 200 ? -11.124 -10.426 11.831 1.00 87.69 200 TRP A C 1
ATOM 1616 O O . TRP A 1 200 ? -11.754 -11.475 11.696 1.00 87.69 200 TRP A O 1
ATOM 1626 N N . ASP A 1 201 ? -10.003 -10.133 11.180 1.00 82.94 201 ASP A N 1
ATOM 1627 C CA . ASP A 1 201 ? -9.309 -10.996 10.232 1.00 82.94 201 ASP A CA 1
ATOM 1628 C C . ASP A 1 201 ? -10.205 -11.440 9.051 1.00 82.94 201 ASP A C 1
ATOM 1630 O O . ASP A 1 201 ? -9.888 -12.382 8.328 1.00 82.94 201 ASP A O 1
ATOM 1634 N N . GLN A 1 202 ? -11.310 -10.716 8.814 1.00 84.88 202 GLN A N 1
ATOM 1635 C CA . GLN A 1 202 ? -12.078 -10.784 7.576 1.00 84.88 202 GLN A CA 1
ATOM 1636 C C . GLN A 1 202 ? -11.487 -9.797 6.572 1.00 84.88 202 GLN A C 1
ATOM 1638 O O . GLN A 1 202 ? -11.585 -8.575 6.731 1.00 84.88 202 GLN A O 1
ATOM 1643 N N . GLU A 1 203 ? -10.855 -10.343 5.540 1.00 83.00 203 GLU A N 1
ATOM 1644 C CA . GLU A 1 203 ? -10.253 -9.563 4.466 1.00 83.00 203 GLU A CA 1
ATOM 1645 C C . GLU A 1 203 ? -11.326 -8.976 3.539 1.00 83.00 203 GLU A C 1
ATOM 1647 O O . GLU A 1 203 ? -12.276 -9.651 3.133 1.00 83.00 203 GLU A O 1
ATOM 1652 N N . ALA A 1 204 ? -11.159 -7.707 3.180 1.00 84.12 204 ALA A N 1
ATOM 1653 C CA . ALA A 1 204 ? -11.884 -7.082 2.094 1.00 84.12 204 ALA A CA 1
ATOM 1654 C C . ALA A 1 204 ? -11.379 -7.640 0.756 1.00 84.12 204 ALA A C 1
ATOM 1656 O O . ALA A 1 204 ? -10.176 -7.666 0.479 1.00 84.12 204 ALA A O 1
ATOM 1657 N N . ALA A 1 205 ? -12.312 -8.053 -0.095 1.00 86.12 205 ALA A N 1
ATOM 1658 C CA . ALA A 1 205 ? -12.059 -8.424 -1.477 1.00 86.12 205 ALA A CA 1
ATOM 1659 C C . ALA A 1 205 ? -12.536 -7.309 -2.411 1.00 86.12 205 ALA A C 1
ATOM 1661 O O . ALA A 1 205 ? -13.486 -6.593 -2.098 1.00 86.12 205 ALA A O 1
ATOM 1662 N N . LEU A 1 206 ? -11.888 -7.177 -3.568 1.00 86.50 206 LEU A N 1
ATOM 1663 C CA . LEU A 1 206 ? -12.310 -6.255 -4.619 1.00 86.50 206 LEU A CA 1
ATOM 1664 C C . LEU A 1 206 ? -13.616 -6.758 -5.265 1.00 86.50 206 LEU A C 1
ATOM 1666 O O . LEU A 1 206 ? -13.724 -7.935 -5.607 1.00 86.50 206 LEU A O 1
ATOM 1670 N N . VAL A 1 207 ? -14.583 -5.867 -5.462 1.00 84.62 207 VAL A N 1
ATOM 1671 C CA . VAL A 1 207 ? -15.852 -6.108 -6.169 1.00 84.62 207 VAL A CA 1
ATOM 1672 C C . VAL A 1 207 ? -16.091 -5.010 -7.201 1.00 84.62 207 VAL A C 1
ATOM 1674 O O . VAL A 1 207 ? -15.501 -3.939 -7.109 1.00 84.62 207 VAL A O 1
ATOM 1677 N N . ASN A 1 208 ? -16.971 -5.271 -8.171 1.00 63.12 208 ASN A N 1
ATOM 1678 C CA . ASN A 1 208 ? -17.423 -4.289 -9.167 1.00 63.12 208 ASN A CA 1
ATOM 1679 C C . ASN A 1 208 ? -16.292 -3.712 -10.042 1.00 63.12 208 ASN A C 1
ATOM 1681 O O . ASN A 1 208 ? -16.000 -2.521 -10.003 1.00 63.12 208 ASN A O 1
ATOM 1685 N N . ILE A 1 209 ? -15.665 -4.565 -10.857 1.00 62.50 209 ILE A N 1
ATOM 1686 C CA . ILE A 1 209 ? -14.610 -4.184 -11.818 1.00 62.50 209 ILE A CA 1
ATOM 1687 C C . ILE A 1 209 ? -15.164 -4.189 -13.259 1.00 62.50 209 ILE A C 1
ATOM 1689 O O . ILE A 1 209 ? -14.510 -4.683 -14.177 1.00 62.50 209 ILE A O 1
ATOM 1693 N N . GLU A 1 210 ? -16.398 -3.711 -13.441 1.00 56.41 210 GLU A N 1
ATOM 1694 C CA . GLU A 1 210 ? -17.054 -3.570 -14.756 1.00 56.41 210 GLU A CA 1
ATOM 1695 C C . GLU A 1 210 ? -17.134 -2.099 -15.214 1.00 56.41 210 GLU A C 1
ATOM 1697 O O . GLU A 1 210 ? -17.429 -1.185 -14.402 1.00 56.41 210 GLU A O 1
#

Sequence (210 aa):
MRDQFNEFSVAQLIAMIEASQRRLQLTNRAIMDLMGLDSEKEDCFFSGKTNRITYARTAKTLQMIERLLAGLDIPLTAYLQQLRALPLHNVFLRNRYAFWFANFIDAGGLEPCLVADAKEYGFEIIKQIVWSSNLLTSTAGIAHLKTHQKQLVQLSENEYQTIKAVMTHFSTASPLFFYNLDQLFSEQQILELPDLAKYWDQEAALVNIE

Mean predicted aligned error: 15.03 Å

Nearest PDB structures (foldseek):
  4pu8-assembly1_B  TM=6.634E-01  e=1.505E+00  Shewanella oneidensis MR-1
  4pu7-assembly1_B  TM=6.619E-01  e=1.915E+00  Shewanella oneidensis MR-1
  4pu8-assembly1_A  TM=6.617E-01  e=1.915E+00  Shewanella oneidensis MR-1
  4pu4-assembly1_D  TM=7.067E-01  e=3.759E+00  Shewanella oneidensis MR-1
  2b5a-assembly1_A  TM=5.370E-01  e=2.322E+00  [Bacillus] caldolyticus

Secondary structure (DSSP, 8-state):
---GGGTS-HHHHHHHHHHHHHHTT--HHHHHHHTT--GGGHHHHHTT-S-HHHHHHHHHHHHHHHHHHHTTT--HHHHHHHHHH--GGGTT--STHHHHHHHHHHTT--HHHHHHHHHHH-SHHHHHHHHHHGGGT-HHHHHHHHHTGGG--PPPHHHHHHHHHHHHHHB---HHHHHHHHHHHHHSS-----S-GGGTT----B----

Organism: NCBI:txid1714682